Protein AF-A0A1Y0L6W2-F1 (afdb_monomer_lite)

pLDDT: mean 80.71, std 10.2, range [42.88, 94.69]

Foldseek 3Di:
DPDLVPAAPLLVVQLVQLLVLLVVPNVVSVVVSVVVSVVLVVVLVPDPDPDSNVVSNVVSVVVPHSLQVSLQVLLVVLLVVLVVVLVVLVVVLVVVVVVCVVPVVDDDLCPLNVLLNVLSVQLVVLSVVCVVVVDGGPRSLVSSVSSLVSLLSNLVSLLVSLVVCLVPPPDPDPVVNVVSVVSSVVSVVVSVVSVVSVVSSVVSVVVVVVVD

Structure (mmCIF, N/CA/C/O backbone):
data_AF-A0A1Y0L6W2-F1
#
_entry.id   AF-A0A1Y0L6W2-F1
#
loop_
_atom_site.group_PDB
_atom_site.id
_atom_site.type_symbol
_atom_site.labe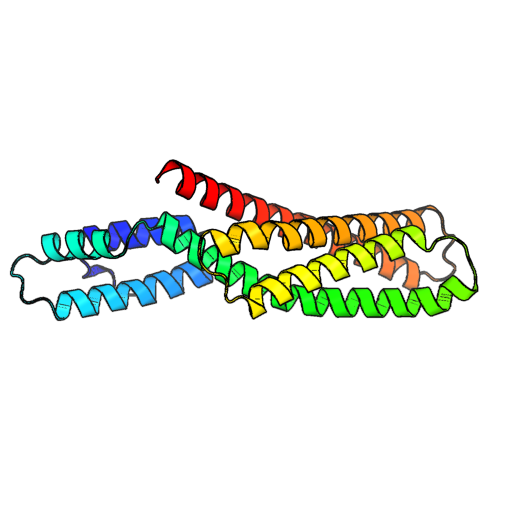l_atom_id
_atom_site.label_alt_id
_atom_site.label_comp_id
_atom_site.label_asym_id
_atom_site.label_entity_id
_atom_site.label_seq_id
_atom_site.pdbx_PDB_ins_code
_atom_site.Cartn_x
_atom_site.Cartn_y
_atom_site.Cartn_z
_atom_site.occupancy
_atom_site.B_iso_or_equiv
_atom_site.auth_seq_id
_atom_site.auth_comp_id
_atom_site.auth_asym_id
_atom_site.auth_atom_id
_atom_site.pdbx_PDB_model_num
ATOM 1 N N . MET A 1 1 ? -14.763 -19.713 13.347 1.00 43.09 1 MET A N 1
ATOM 2 C CA . MET A 1 1 ? -15.760 -18.685 12.957 1.00 43.09 1 MET A CA 1
ATOM 3 C C . MET A 1 1 ? -16.988 -18.720 13.884 1.00 43.09 1 MET A C 1
ATOM 5 O O . MET A 1 1 ? -18.103 -18.698 13.387 1.00 43.09 1 MET A O 1
ATOM 9 N N . SER A 1 2 ? -16.824 -18.782 15.215 1.00 42.88 2 SER A N 1
ATOM 10 C CA . SER A 1 2 ? -17.970 -18.915 16.143 1.00 42.88 2 SER A CA 1
ATOM 11 C C . SER A 1 2 ? -17.746 -18.300 17.539 1.00 42.88 2 SER A C 1
ATOM 13 O O . SER A 1 2 ? -18.325 -18.793 18.497 1.00 42.88 2 SER A O 1
ATOM 15 N N . GLU A 1 3 ? -16.932 -17.245 17.673 1.00 56.09 3 GLU A N 1
ATOM 16 C CA . GLU A 1 3 ? -16.740 -16.555 18.973 1.00 56.09 3 GLU A CA 1
ATOM 17 C C . GLU A 1 3 ? -17.174 -15.074 18.958 1.00 56.09 3 GLU A C 1
ATOM 19 O O . GLU A 1 3 ? -17.399 -14.477 20.002 1.00 56.09 3 GLU A O 1
ATOM 24 N N . MET A 1 4 ? -17.405 -14.470 17.785 1.00 60.62 4 MET A N 1
ATOM 25 C CA . MET A 1 4 ? -17.802 -13.051 17.695 1.00 60.62 4 MET A CA 1
ATOM 26 C C . MET A 1 4 ? -19.288 -12.774 17.971 1.00 60.62 4 MET A C 1
ATOM 28 O O . MET A 1 4 ? -19.676 -11.614 18.117 1.00 60.62 4 MET A O 1
ATOM 32 N N . THR A 1 5 ? -20.144 -13.799 18.028 1.00 67.88 5 THR A N 1
ATOM 33 C CA . THR A 1 5 ? -21.577 -13.618 18.325 1.00 67.88 5 THR A CA 1
ATOM 34 C C . THR A 1 5 ? -21.827 -13.163 19.758 1.00 67.88 5 THR A C 1
ATOM 36 O O . THR A 1 5 ? -22.813 -12.466 19.998 1.00 67.88 5 THR A O 1
ATOM 39 N N . ASP A 1 6 ? -20.905 -13.472 20.670 1.00 82.62 6 ASP A N 1
ATOM 40 C CA . ASP A 1 6 ? -21.051 -13.200 22.102 1.00 82.62 6 ASP A CA 1
ATOM 41 C C . ASP A 1 6 ? -20.575 -11.788 22.489 1.00 82.62 6 ASP A C 1
ATOM 43 O O . ASP A 1 6 ? -20.761 -11.347 23.623 1.00 82.62 6 ASP A O 1
ATOM 47 N N . LEU A 1 7 ? -20.003 -11.039 21.538 1.00 87.88 7 LEU A N 1
ATOM 48 C CA . LEU A 1 7 ? -19.566 -9.664 21.761 1.00 87.88 7 LEU A CA 1
ATOM 49 C C . LEU A 1 7 ? -20.761 -8.697 21.851 1.00 87.88 7 LEU A C 1
ATOM 51 O O . LEU A 1 7 ? -21.709 -8.825 21.070 1.00 87.88 7 LEU A O 1
ATOM 55 N N . PRO A 1 8 ? -20.708 -7.679 22.733 1.00 92.31 8 PRO A N 1
ATOM 56 C CA . PRO A 1 8 ? -21.716 -6.623 22.799 1.00 92.31 8 PRO A CA 1
ATOM 57 C C . PRO A 1 8 ? -21.911 -5.898 21.463 1.00 92.31 8 PRO A C 1
ATOM 59 O O . PRO A 1 8 ? -20.999 -5.811 20.633 1.00 92.31 8 PRO A O 1
ATOM 62 N N . GLU A 1 9 ? -23.100 -5.328 21.259 1.00 91.94 9 GLU A N 1
ATOM 63 C CA . GLU A 1 9 ? -23.490 -4.729 19.977 1.00 91.94 9 GLU A CA 1
ATOM 64 C C . GLU A 1 9 ? -22.544 -3.599 19.549 1.00 91.94 9 GLU A C 1
ATOM 66 O O . GLU A 1 9 ? -22.165 -3.515 18.381 1.00 91.94 9 GLU A O 1
ATOM 71 N N . ALA A 1 10 ? -22.090 -2.782 20.504 1.00 92.06 10 ALA A N 1
ATOM 72 C CA . ALA A 1 10 ? -21.143 -1.702 20.241 1.00 92.06 10 ALA A CA 1
ATOM 73 C C . ALA A 1 10 ? -19.821 -2.205 19.631 1.00 92.06 10 ALA A C 1
ATOM 75 O O . ALA A 1 10 ? -19.309 -1.592 18.693 1.00 92.06 10 ALA A O 1
ATOM 76 N N . VAL A 1 11 ? -19.297 -3.337 20.114 1.00 93.25 11 VAL A N 1
ATOM 77 C CA . VAL A 1 11 ? -18.061 -3.940 19.591 1.00 93.25 11 VAL A CA 1
ATOM 78 C C . VAL A 1 11 ? -18.292 -4.533 18.205 1.00 93.25 11 VAL A C 1
ATOM 80 O O . VAL A 1 11 ? -17.480 -4.315 17.310 1.00 93.25 11 VAL A O 1
ATOM 83 N N . ARG A 1 12 ? -19.414 -5.227 17.983 1.00 92.94 12 ARG A N 1
ATOM 84 C CA . ARG A 1 12 ? -19.734 -5.778 16.654 1.00 92.94 12 ARG A CA 1
ATOM 85 C C . ARG A 1 12 ? -19.850 -4.676 15.603 1.00 92.94 12 ARG A C 1
ATOM 87 O O . ARG A 1 12 ? -19.186 -4.748 14.576 1.00 92.94 12 ARG A O 1
ATOM 94 N N . ASN A 1 13 ? -20.581 -3.604 15.910 1.00 94.00 13 ASN A N 1
ATOM 95 C CA . ASN A 1 13 ? -20.717 -2.448 15.019 1.00 94.00 13 ASN A CA 1
ATOM 96 C C . ASN A 1 13 ? -19.361 -1.781 14.724 1.00 94.00 13 ASN A C 1
ATOM 98 O O . ASN A 1 13 ? -19.117 -1.319 13.604 1.00 94.00 13 ASN A O 1
ATOM 102 N N . TYR A 1 14 ? -18.464 -1.746 15.715 1.00 94.69 14 TYR A N 1
ATOM 103 C CA . TYR A 1 14 ? -17.098 -1.259 15.544 1.00 94.69 14 TYR A CA 1
ATOM 104 C C . TYR A 1 14 ? -16.294 -2.141 14.579 1.00 94.69 14 TYR A C 1
ATOM 106 O O . TYR A 1 14 ? -15.712 -1.632 13.619 1.00 94.69 14 TYR A O 1
ATOM 114 N N . LEU A 1 15 ? -16.288 -3.458 14.804 1.00 94.38 15 LEU A N 1
ATOM 115 C CA . LEU A 1 15 ? -15.564 -4.428 13.978 1.00 94.38 15 LEU A CA 1
ATOM 116 C C . LEU A 1 15 ? -16.114 -4.489 12.549 1.00 94.38 15 LEU A C 1
ATOM 118 O O . LEU A 1 15 ? -15.334 -4.554 11.602 1.00 94.38 15 LEU A O 1
ATOM 122 N N . ASP A 1 16 ? -17.429 -4.379 12.364 1.00 94.12 16 ASP A N 1
ATOM 123 C CA . ASP A 1 16 ? -18.055 -4.309 11.041 1.00 94.12 16 ASP A CA 1
ATOM 124 C C . ASP A 1 16 ? -17.633 -3.043 10.288 1.00 94.12 16 ASP A C 1
ATOM 126 O O . ASP A 1 16 ? -17.281 -3.094 9.104 1.00 94.12 16 ASP A O 1
ATOM 130 N N . SER A 1 17 ? -17.592 -1.904 10.987 1.00 93.81 17 SER A N 1
ATOM 131 C CA . SER A 1 17 ? -17.102 -0.641 10.426 1.00 93.81 17 SER A CA 1
ATOM 132 C C . SER A 1 17 ? -15.624 -0.738 10.038 1.00 93.81 17 SER A C 1
ATOM 134 O O . SER A 1 17 ? -15.235 -0.308 8.949 1.00 93.81 17 SER A O 1
ATOM 136 N N . LEU A 1 18 ? -14.801 -1.350 10.892 1.00 93.31 18 LEU A N 1
ATOM 137 C CA . LEU A 1 18 ? -13.381 -1.573 10.632 1.00 93.31 18 LEU A CA 1
ATOM 138 C C . LEU A 1 18 ? -13.165 -2.516 9.439 1.00 93.31 18 LEU A C 1
ATOM 140 O O . LEU A 1 18 ? -12.398 -2.201 8.528 1.00 93.31 18 LEU A O 1
ATOM 144 N N . SER A 1 19 ? -13.882 -3.638 9.401 1.00 93.56 19 SER A N 1
ATOM 145 C CA . SER A 1 19 ? -13.868 -4.611 8.304 1.00 93.56 19 SER A CA 1
ATOM 146 C C . SER A 1 19 ? -14.256 -3.960 6.975 1.00 93.56 19 SER A C 1
ATOM 148 O O . SER A 1 19 ? -13.595 -4.160 5.948 1.00 93.56 19 SER A O 1
ATOM 150 N N . TYR A 1 20 ? -15.280 -3.101 6.992 1.00 92.44 20 TYR A N 1
ATOM 151 C CA . TYR A 1 20 ? -15.692 -2.339 5.821 1.00 92.44 20 TYR A CA 1
ATOM 152 C C . TYR A 1 20 ? -14.588 -1.403 5.321 1.00 92.44 20 TYR A C 1
ATOM 154 O O . TYR A 1 20 ? -14.342 -1.360 4.110 1.00 92.44 20 TYR A O 1
ATOM 162 N N . GLU A 1 21 ? -13.902 -0.669 6.199 1.00 90.56 21 GLU A N 1
ATOM 163 C CA . GLU A 1 21 ? -12.797 0.211 5.796 1.00 90.56 21 GLU A CA 1
ATOM 164 C C . GLU A 1 21 ? -11.563 -0.587 5.332 1.00 90.56 21 GLU A C 1
ATOM 166 O O . GLU A 1 21 ? -10.911 -0.197 4.363 1.00 90.56 21 GLU A O 1
ATOM 171 N N . LEU A 1 22 ? -11.303 -1.768 5.906 1.00 89.94 22 LEU A N 1
ATOM 172 C CA . LEU A 1 22 ? -10.210 -2.674 5.521 1.00 89.94 22 LEU A CA 1
ATOM 173 C C . LEU A 1 22 ? -10.515 -3.566 4.300 1.00 89.94 22 LEU A C 1
ATOM 175 O O . LEU A 1 22 ? -9.659 -4.341 3.862 1.00 89.94 22 LEU A O 1
ATOM 179 N N . ARG A 1 23 ? -11.691 -3.439 3.664 1.00 89.62 23 ARG A N 1
ATOM 180 C CA . ARG A 1 23 ? -12.139 -4.308 2.549 1.00 89.62 23 ARG A CA 1
ATOM 181 C C . ARG A 1 23 ? -11.199 -4.372 1.342 1.00 89.62 23 ARG A C 1
ATOM 183 O O . ARG A 1 23 ? -11.310 -5.285 0.520 1.00 89.62 23 ARG A O 1
ATOM 190 N N . PHE A 1 24 ? -10.295 -3.402 1.202 1.00 82.69 24 PHE A N 1
ATOM 191 C CA . PHE A 1 24 ? -9.269 -3.386 0.158 1.00 82.69 24 PHE A CA 1
ATOM 192 C C . PHE A 1 24 ? -8.230 -4.511 0.325 1.00 82.69 24 PHE A C 1
ATOM 194 O O . PHE A 1 24 ? -7.518 -4.833 -0.631 1.00 82.69 24 PHE A O 1
ATOM 201 N N . GLU A 1 25 ? -8.153 -5.128 1.506 1.00 86.69 25 GLU A N 1
ATOM 202 C CA . GLU A 1 25 ? -7.311 -6.277 1.843 1.00 86.69 25 GLU A CA 1
ATOM 203 C C . GLU A 1 25 ? -8.101 -7.282 2.698 1.00 86.69 25 GLU A C 1
ATOM 205 O O . GLU A 1 25 ? -7.792 -7.496 3.864 1.00 86.69 25 GLU A O 1
ATOM 210 N N . ARG A 1 26 ? -9.118 -7.932 2.113 1.00 86.50 26 ARG A N 1
ATOM 211 C CA . ARG A 1 26 ? -10.048 -8.830 2.837 1.00 86.50 26 ARG A CA 1
ATOM 212 C C . ARG A 1 26 ? -9.378 -9.859 3.754 1.00 86.50 26 ARG A C 1
ATOM 214 O O . ARG A 1 26 ? -9.893 -10.118 4.832 1.00 86.50 26 ARG A O 1
ATOM 221 N N . LYS A 1 27 ? -8.245 -10.435 3.331 1.00 87.38 27 LYS A N 1
ATOM 222 C CA . LYS A 1 27 ? -7.493 -11.399 4.148 1.00 87.38 27 LYS A CA 1
ATOM 223 C C . LYS A 1 27 ? -7.000 -10.763 5.453 1.00 87.38 27 LYS A C 1
ATOM 225 O O . LYS A 1 27 ? -7.246 -11.301 6.520 1.00 87.38 27 LYS A O 1
ATOM 230 N N . TYR A 1 28 ? -6.364 -9.598 5.351 1.00 85.06 28 TYR A N 1
ATOM 231 C CA . TYR A 1 28 ? -5.869 -8.862 6.513 1.00 85.06 28 TYR A CA 1
ATOM 232 C C . TYR A 1 28 ? -7.007 -8.268 7.340 1.00 85.06 28 TYR A C 1
ATOM 234 O O . TYR A 1 28 ? -6.899 -8.219 8.553 1.00 85.06 28 TYR A O 1
ATOM 242 N N . ALA A 1 29 ? -8.106 -7.851 6.703 1.00 89.56 29 ALA A N 1
ATOM 243 C CA . ALA A 1 29 ? -9.289 -7.372 7.410 1.00 89.56 29 ALA A CA 1
ATOM 244 C C . ALA A 1 29 ? -9.829 -8.432 8.379 1.00 89.56 29 ALA A C 1
ATOM 246 O O . ALA A 1 29 ? -10.104 -8.106 9.527 1.00 89.56 29 ALA A O 1
ATOM 247 N N . ALA A 1 30 ? -9.925 -9.690 7.935 1.00 89.69 30 ALA A N 1
ATOM 248 C CA . ALA A 1 30 ? -10.367 -10.792 8.782 1.00 89.69 30 ALA A CA 1
ATOM 249 C C . ALA A 1 30 ? -9.396 -11.046 9.946 1.00 89.69 30 ALA A C 1
ATOM 251 O O . ALA A 1 30 ? -9.840 -11.092 11.084 1.00 89.69 30 ALA A O 1
ATOM 252 N N . GLU A 1 31 ? -8.090 -11.141 9.670 1.00 91.00 31 GLU A N 1
ATOM 253 C CA . GLU A 1 31 ? -7.056 -11.352 10.700 1.00 91.00 31 GLU A CA 1
ATOM 254 C C . GLU A 1 31 ? -7.048 -10.220 11.747 1.00 91.00 31 GLU A C 1
ATOM 256 O O . GLU A 1 31 ? -7.045 -10.486 12.943 1.00 91.00 31 GLU A O 1
ATOM 261 N N . ILE A 1 32 ? -7.120 -8.959 11.306 1.00 90.31 32 ILE A N 1
ATOM 262 C CA . ILE A 1 32 ? -7.123 -7.781 12.189 1.00 90.31 32 ILE A CA 1
ATOM 263 C C . ILE A 1 32 ? -8.409 -7.707 13.019 1.00 90.31 32 ILE A C 1
ATOM 265 O O . ILE A 1 32 ? -8.351 -7.414 14.210 1.00 90.31 32 ILE A O 1
ATOM 269 N N . CYS A 1 33 ? -9.575 -7.945 12.410 1.00 92.50 33 CYS A N 1
ATOM 270 C CA . CYS A 1 33 ? -10.836 -7.918 13.152 1.00 92.50 33 CYS A CA 1
ATOM 271 C C . CYS A 1 33 ? -10.909 -9.053 14.177 1.00 92.50 33 CYS A C 1
ATOM 273 O O . CYS A 1 33 ? -11.485 -8.849 15.240 1.00 92.50 33 CYS A O 1
ATOM 275 N N . ASP A 1 34 ? -10.327 -10.216 13.876 1.00 92.12 34 ASP A N 1
ATOM 276 C CA . ASP A 1 34 ? -10.220 -11.342 14.809 1.00 92.12 34 ASP A CA 1
ATOM 277 C C . ASP A 1 34 ? -9.317 -10.996 16.000 1.00 92.12 34 ASP A C 1
ATOM 279 O O . ASP A 1 34 ? -9.744 -11.094 17.146 1.00 92.12 34 ASP A O 1
ATOM 283 N N . GLU A 1 35 ? -8.119 -10.467 15.741 1.00 92.56 35 GLU A N 1
ATOM 284 C CA . GLU A 1 35 ? -7.177 -10.037 16.783 1.00 92.56 35 GLU A CA 1
ATOM 285 C C . GLU A 1 35 ? -7.770 -8.947 17.692 1.00 92.56 35 GLU A C 1
ATOM 287 O O . GLU A 1 35 ? -7.750 -9.066 18.917 1.00 92.56 35 GLU A O 1
ATOM 292 N N . ILE A 1 36 ? -8.369 -7.906 17.106 1.00 92.81 36 ILE A N 1
ATOM 293 C CA . ILE A 1 36 ? -9.014 -6.829 17.870 1.00 92.81 36 ILE A CA 1
ATOM 294 C C . ILE A 1 36 ? -10.251 -7.345 18.610 1.00 92.81 36 ILE A C 1
ATOM 296 O O . ILE A 1 36 ? -10.489 -6.950 19.750 1.00 92.81 36 ILE A O 1
ATOM 300 N N . GLY A 1 37 ? -11.032 -8.232 17.990 1.00 93.25 37 GLY A N 1
ATOM 301 C CA . GLY A 1 37 ? -12.182 -8.872 18.623 1.00 93.25 37 GLY A CA 1
ATOM 302 C C . GLY A 1 37 ? -11.787 -9.645 19.879 1.00 93.25 37 GLY A C 1
ATOM 303 O O . GLY A 1 37 ? -12.430 -9.476 20.913 1.00 93.25 37 GLY A O 1
ATOM 304 N N . ASN A 1 38 ? -10.686 -10.396 19.820 1.00 92.75 38 ASN A N 1
ATOM 305 C CA . ASN A 1 38 ? -10.134 -11.114 20.969 1.00 92.75 38 ASN A CA 1
ATOM 306 C C . ASN A 1 38 ? -9.664 -10.149 22.065 1.00 92.75 38 ASN A C 1
ATOM 308 O O . ASN A 1 38 ? -9.990 -10.339 23.232 1.00 92.75 38 ASN A O 1
ATOM 312 N N . HIS A 1 39 ? -8.997 -9.047 21.707 1.00 92.69 39 HIS A N 1
ATOM 313 C CA . HIS A 1 39 ? -8.617 -8.025 22.687 1.00 92.69 39 HIS A CA 1
ATOM 314 C C . HIS A 1 39 ? -9.818 -7.353 23.360 1.00 92.69 39 HIS A C 1
ATOM 316 O O . HIS A 1 39 ? -9.778 -7.084 24.561 1.00 92.69 39 HIS A O 1
ATOM 322 N N . PHE A 1 40 ? -10.897 -7.094 22.618 1.00 93.44 40 PHE A N 1
ATOM 323 C CA . PHE A 1 40 ? -12.133 -6.586 23.208 1.00 93.44 40 PHE A CA 1
ATOM 324 C C . PHE A 1 40 ? -12.799 -7.619 24.113 1.00 93.44 40 PHE A C 1
ATOM 326 O O . PHE A 1 40 ? -13.274 -7.251 25.186 1.00 93.44 40 PHE A O 1
ATOM 333 N N . TYR A 1 41 ? -12.806 -8.891 23.717 1.00 92.38 41 TYR A N 1
ATOM 334 C CA . TYR A 1 41 ? -13.309 -9.980 24.548 1.00 92.38 41 TYR A CA 1
ATOM 335 C C . TYR A 1 41 ? -12.548 -10.064 25.879 1.00 92.38 41 TYR A C 1
ATOM 337 O O . TYR A 1 41 ? -13.168 -10.016 26.941 1.00 92.38 41 TYR A O 1
ATOM 345 N N . ASP A 1 42 ? -11.215 -10.077 25.834 1.00 91.25 42 ASP A N 1
ATOM 346 C CA . ASP A 1 42 ? -10.359 -10.135 27.022 1.00 91.25 42 ASP A CA 1
ATOM 347 C C . ASP A 1 42 ? -10.565 -8.918 27.935 1.00 91.25 42 ASP A C 1
ATOM 349 O O . ASP A 1 42 ? -10.695 -9.053 29.155 1.00 91.25 42 ASP A O 1
ATOM 353 N N . ALA A 1 43 ? -10.641 -7.718 27.353 1.00 91.19 43 ALA A N 1
ATOM 354 C CA . ALA A 1 43 ? -10.861 -6.483 28.100 1.00 91.19 43 ALA A CA 1
ATOM 355 C C . ALA A 1 43 ? -12.235 -6.458 28.786 1.00 91.19 43 ALA A C 1
ATOM 357 O O . ALA A 1 43 ? -12.345 -6.030 29.937 1.00 91.19 43 ALA A O 1
ATOM 358 N N . LEU A 1 44 ? -13.276 -6.946 28.107 1.00 91.44 44 LEU A N 1
ATOM 359 C CA . LEU A 1 44 ? -14.615 -7.071 28.679 1.00 91.44 44 LEU A CA 1
ATOM 360 C C . LEU A 1 44 ? -14.662 -8.133 29.780 1.00 91.44 44 LEU A C 1
ATOM 362 O O . LEU A 1 44 ? -15.271 -7.886 30.817 1.00 91.44 44 LEU A O 1
ATOM 366 N N . ALA A 1 45 ? -13.979 -9.266 29.602 1.00 90.19 45 ALA A N 1
ATOM 367 C CA . ALA A 1 45 ? -13.886 -10.321 30.610 1.00 90.19 45 ALA A CA 1
ATOM 368 C C . ALA A 1 45 ? -13.162 -9.860 31.889 1.00 90.19 45 ALA A C 1
ATOM 370 O O . ALA A 1 45 ? -13.478 -10.327 32.982 1.00 90.19 45 ALA A O 1
ATOM 371 N N . CYS A 1 46 ? -12.216 -8.924 31.769 1.00 90.25 46 CYS A N 1
ATOM 372 C CA . CYS A 1 46 ? -11.519 -8.321 32.908 1.00 90.25 46 CYS A CA 1
ATOM 373 C C . CYS A 1 46 ? -12.309 -7.192 33.593 1.00 90.25 46 CYS A C 1
ATOM 375 O O . CYS A 1 46 ? -11.914 -6.737 34.670 1.00 90.25 46 CYS A O 1
ATOM 377 N N . SER A 1 47 ? -13.392 -6.706 32.982 1.00 87.81 47 SER A N 1
ATOM 378 C CA . SER A 1 47 ? -14.181 -5.611 33.540 1.00 87.81 47 SER A CA 1
ATOM 379 C C . SER A 1 47 ? -14.991 -6.081 34.744 1.00 87.81 47 SER A C 1
ATOM 381 O O . SER A 1 47 ? -15.733 -7.058 34.684 1.00 87.81 47 SER A O 1
ATOM 383 N N . THR A 1 48 ? -14.897 -5.341 35.845 1.00 85.38 48 THR A N 1
ATOM 384 C CA . THR A 1 48 ? -15.741 -5.542 37.033 1.00 85.38 48 THR A CA 1
ATOM 385 C C . THR A 1 48 ? -17.043 -4.742 36.969 1.00 85.38 48 THR A C 1
ATOM 387 O O . THR A 1 48 ? -17.836 -4.774 37.912 1.00 85.38 48 THR A O 1
ATOM 390 N N . ALA A 1 49 ? -17.272 -4.000 35.880 1.00 85.31 49 ALA A N 1
ATOM 391 C CA . ALA A 1 49 ? -18.464 -3.185 35.720 1.00 85.31 49 ALA A CA 1
ATOM 392 C C . ALA A 1 49 ? -19.707 -4.065 35.478 1.00 85.31 49 ALA A C 1
ATOM 394 O O . ALA A 1 49 ? -19.654 -5.007 34.690 1.00 85.31 49 ALA A O 1
ATOM 395 N N . PRO A 1 50 ? -20.851 -3.745 36.108 1.00 78.44 50 PRO A N 1
ATOM 396 C CA . PRO A 1 50 ? -22.069 -4.547 35.990 1.00 78.44 50 PRO A CA 1
ATOM 397 C C . PRO A 1 50 ? -22.783 -4.403 34.635 1.00 78.44 50 PRO A C 1
ATOM 399 O O . PRO A 1 50 ? -23.630 -5.231 34.313 1.00 78.44 50 PRO A O 1
ATOM 402 N N . ASP A 1 51 ? -22.469 -3.364 33.854 1.00 87.69 51 ASP A N 1
ATOM 403 C CA . ASP A 1 51 ? -23.087 -3.080 32.553 1.00 87.69 51 ASP A CA 1
ATOM 404 C C . ASP A 1 51 ? -22.072 -3.265 31.416 1.00 87.69 51 ASP A C 1
ATOM 406 O O . ASP A 1 51 ? -21.292 -2.362 31.092 1.00 87.69 51 ASP A O 1
ATOM 410 N N . SER A 1 52 ? -22.092 -4.456 30.813 1.00 84.69 52 SER A N 1
ATOM 411 C CA . SER A 1 52 ? -21.177 -4.842 29.737 1.00 84.69 52 SER A CA 1
ATOM 412 C C . SER A 1 52 ? -21.344 -3.999 28.472 1.00 84.69 52 SER A C 1
ATOM 414 O O . SER A 1 52 ? -20.361 -3.765 27.768 1.00 84.69 52 SER A O 1
ATOM 416 N N . ASP A 1 53 ? -22.549 -3.497 28.187 1.00 87.94 53 ASP A N 1
ATOM 417 C CA . ASP A 1 53 ? -22.813 -2.727 26.970 1.00 87.94 53 ASP A CA 1
ATOM 418 C C . ASP A 1 53 ? -22.276 -1.297 27.101 1.00 87.94 53 ASP A C 1
ATOM 420 O O . ASP A 1 53 ? -21.681 -0.751 26.167 1.00 87.94 53 ASP A O 1
ATOM 424 N N . ASN A 1 54 ? -22.387 -0.699 28.290 1.00 90.19 54 ASN A N 1
ATOM 425 C CA . ASN A 1 54 ? -21.765 0.594 28.561 1.00 90.19 54 ASN A CA 1
ATOM 426 C C . ASN A 1 54 ? -20.229 0.498 28.584 1.00 90.19 54 ASN A C 1
ATOM 428 O O . ASN A 1 54 ? -19.559 1.343 27.984 1.00 90.19 54 ASN A O 1
ATOM 432 N N . THR A 1 55 ? -19.658 -0.561 29.177 1.00 90.94 55 THR A N 1
ATOM 433 C CA . THR A 1 55 ? -18.208 -0.816 29.096 1.00 90.94 55 THR A CA 1
ATOM 434 C C . THR A 1 55 ? -17.755 -0.983 27.648 1.00 90.94 55 THR A C 1
ATOM 436 O O . THR A 1 55 ? -16.770 -0.370 27.251 1.00 90.94 55 THR A O 1
ATOM 439 N N . ALA A 1 56 ? -18.491 -1.731 26.826 1.00 91.19 56 ALA A N 1
ATOM 440 C CA . ALA A 1 56 ? -18.185 -1.901 25.407 1.00 91.19 56 ALA A CA 1
ATOM 441 C C . ALA A 1 56 ? -18.199 -0.575 24.627 1.00 91.19 56 ALA A C 1
ATOM 443 O O . ALA A 1 56 ? -17.319 -0.321 23.800 1.00 91.19 56 ALA A O 1
ATOM 444 N N . ARG A 1 57 ? -19.165 0.311 24.899 1.00 91.94 57 ARG A N 1
ATOM 445 C CA . ARG A 1 57 ? -19.213 1.655 24.292 1.00 91.94 57 ARG A CA 1
ATOM 446 C C . ARG A 1 57 ? -18.049 2.531 24.731 1.00 91.94 57 ARG A C 1
ATOM 448 O O . ARG A 1 57 ? -17.521 3.286 23.919 1.00 91.94 57 ARG A O 1
ATOM 455 N N . GLN A 1 58 ? -17.658 2.458 25.998 1.00 92.06 58 GLN A N 1
ATOM 456 C CA . GLN A 1 58 ? -16.499 3.193 26.490 1.00 92.06 58 GLN A CA 1
ATOM 457 C C . GLN A 1 58 ? -15.208 2.668 25.851 1.00 92.06 58 GLN A C 1
ATOM 459 O O . GLN A 1 58 ? -14.444 3.451 25.295 1.00 92.06 58 GLN A O 1
ATOM 464 N N . LEU A 1 59 ? -15.027 1.349 25.833 1.00 92.00 59 LEU A N 1
ATOM 465 C CA . LEU A 1 59 ? -13.867 0.673 25.259 1.00 92.00 59 LEU A CA 1
ATOM 466 C C . LEU A 1 59 ? -13.688 1.009 23.771 1.00 92.00 59 LEU A C 1
ATOM 468 O O . LEU A 1 59 ? -12.603 1.387 23.341 1.00 92.00 59 LEU A O 1
ATOM 472 N N . THR A 1 60 ? -14.767 0.954 22.986 1.00 92.19 60 THR A N 1
ATOM 473 C CA . THR A 1 60 ? -14.740 1.318 21.556 1.00 92.19 60 THR A CA 1
ATOM 474 C C . THR A 1 60 ? -14.477 2.807 21.317 1.00 92.19 60 THR A C 1
ATOM 476 O O . THR A 1 60 ? -13.866 3.157 20.309 1.00 92.19 60 THR A O 1
ATOM 479 N N . ARG A 1 61 ? -14.885 3.697 22.234 1.00 90.50 61 ARG A N 1
ATOM 480 C CA . ARG A 1 61 ? -14.528 5.127 22.179 1.00 90.50 61 ARG A CA 1
ATOM 481 C C . ARG A 1 61 ? -13.053 5.360 22.490 1.00 90.50 61 ARG A C 1
ATOM 483 O O . ARG A 1 61 ? -12.418 6.145 21.795 1.00 90.50 61 ARG A O 1
ATOM 490 N N . GLU A 1 62 ? -12.520 4.685 23.504 1.00 90.38 62 GLU A N 1
ATOM 491 C CA . GLU A 1 62 ? -11.109 4.785 23.900 1.00 90.38 62 GLU A CA 1
ATOM 492 C C . GLU A 1 62 ? -10.169 4.215 22.831 1.00 90.38 62 GLU A C 1
ATOM 494 O O . GLU A 1 62 ? -9.085 4.754 22.617 1.00 90.38 62 GLU A O 1
ATOM 499 N N . PHE A 1 63 ? -10.606 3.184 22.102 1.00 89.06 63 PHE A N 1
ATOM 500 C CA . PHE A 1 63 ? -9.845 2.600 20.994 1.00 89.06 63 PHE A CA 1
ATOM 501 C C . PHE A 1 63 ? -9.706 3.537 19.778 1.00 89.06 63 PHE A C 1
ATOM 503 O O . PHE A 1 63 ? -8.818 3.355 18.947 1.00 89.06 63 PHE A O 1
ATOM 510 N N . GLY A 1 64 ? -10.560 4.559 19.671 1.00 89.81 64 GLY A N 1
ATOM 511 C CA . GLY A 1 64 ? -10.530 5.543 18.590 1.00 89.81 64 GLY A CA 1
ATOM 512 C C . GLY A 1 64 ? -11.291 5.110 17.336 1.00 89.81 64 GLY A C 1
ATOM 513 O O . GLY A 1 64 ? -11.878 4.031 17.270 1.00 89.81 64 GLY A O 1
ATOM 514 N N . SER A 1 65 ? -11.333 5.977 16.322 1.00 90.31 65 SER A N 1
ATOM 515 C CA . SER A 1 65 ? -12.185 5.751 15.150 1.00 90.31 65 SER A CA 1
ATOM 516 C C . SER A 1 65 ? -11.701 4.564 14.292 1.00 90.31 65 SER A C 1
ATOM 518 O O . SER A 1 65 ? -10.500 4.444 14.020 1.00 90.31 65 SER A O 1
ATOM 520 N N . PRO A 1 66 ? -12.613 3.708 13.785 1.00 90.62 66 PRO A N 1
ATOM 521 C CA . PRO A 1 66 ? -12.250 2.624 12.869 1.00 90.62 66 PRO A CA 1
ATOM 522 C C . PRO A 1 66 ? -11.515 3.118 11.618 1.00 90.62 66 PRO A C 1
ATOM 524 O O . PRO A 1 66 ? -10.670 2.414 11.071 1.00 90.62 66 PRO A O 1
ATOM 527 N N . GLN A 1 67 ? -11.821 4.338 11.157 1.00 89.25 67 GLN A N 1
ATOM 528 C CA . GLN A 1 67 ? -11.185 4.947 9.989 1.00 89.25 67 GLN A CA 1
ATOM 529 C C . GLN A 1 67 ? -9.714 5.273 10.250 1.00 89.25 67 GLN A C 1
ATOM 531 O O . GLN A 1 67 ? -8.881 5.012 9.382 1.00 89.25 67 GLN A O 1
ATOM 536 N N . PHE A 1 68 ? -9.390 5.816 11.427 1.00 87.06 68 PHE A N 1
ATOM 537 C CA . PHE A 1 68 ? -8.012 6.127 11.802 1.00 87.06 68 PHE A CA 1
ATOM 538 C C . PHE A 1 68 ? -7.180 4.849 11.914 1.00 87.06 68 PHE A C 1
ATOM 540 O O . PHE A 1 68 ? -6.111 4.738 11.316 1.00 87.06 68 PHE A O 1
ATOM 547 N N . LEU A 1 69 ? -7.727 3.831 12.580 1.00 88.69 69 LEU A N 1
ATOM 548 C CA . LEU A 1 69 ? -7.065 2.539 12.709 1.00 88.69 69 LEU A CA 1
ATOM 549 C C . LEU A 1 69 ? -6.854 1.868 11.344 1.00 88.69 69 LEU A C 1
ATOM 551 O O . LEU A 1 69 ? -5.761 1.387 11.036 1.00 88.69 69 LEU A O 1
ATOM 555 N N . ALA A 1 70 ? -7.876 1.893 10.484 1.00 88.19 70 ALA A N 1
ATOM 556 C CA . ALA A 1 70 ? -7.753 1.407 9.118 1.00 88.19 70 ALA A CA 1
ATOM 557 C C . ALA A 1 70 ? -6.667 2.168 8.340 1.00 88.19 70 ALA A C 1
ATOM 559 O O . ALA A 1 70 ? -5.961 1.542 7.552 1.00 88.19 70 ALA A O 1
ATOM 560 N N . ALA A 1 71 ? -6.491 3.474 8.571 1.00 85.06 71 ALA A N 1
ATOM 561 C CA . ALA A 1 71 ? -5.470 4.303 7.923 1.00 85.06 71 ALA A CA 1
ATOM 562 C C . ALA A 1 71 ? -4.050 3.939 8.339 1.00 85.06 71 ALA A C 1
ATOM 564 O O . ALA A 1 71 ? -3.163 3.832 7.484 1.00 85.06 71 ALA A O 1
ATOM 565 N N . ASP A 1 72 ? -3.847 3.677 9.623 1.00 85.75 72 ASP A N 1
ATOM 566 C CA . ASP A 1 72 ? -2.556 3.253 10.150 1.00 85.75 72 ASP A CA 1
ATOM 567 C C . ASP A 1 72 ? -2.175 1.864 9.633 1.00 85.75 72 ASP A C 1
ATOM 569 O O . ASP A 1 72 ? -1.076 1.675 9.096 1.00 85.75 72 ASP A O 1
ATOM 573 N N . PHE A 1 73 ? -3.101 0.902 9.667 1.00 85.94 73 PHE A N 1
ATOM 574 C CA . PHE A 1 73 ? -2.863 -0.423 9.088 1.00 85.94 73 PHE A CA 1
ATOM 575 C C . PHE A 1 73 ? -2.603 -0.358 7.585 1.00 85.94 73 PHE A C 1
ATOM 577 O O . PHE A 1 73 ? -1.693 -1.015 7.072 1.00 85.94 73 PHE A O 1
ATOM 584 N N . ALA A 1 74 ? -3.374 0.461 6.875 1.00 83.94 74 ALA A N 1
ATOM 585 C CA . ALA A 1 74 ? -3.208 0.732 5.460 1.00 83.94 74 ALA A CA 1
ATOM 586 C C . ALA A 1 74 ? -1.793 1.265 5.152 1.00 83.94 74 ALA A C 1
ATOM 588 O O . ALA A 1 74 ? -1.123 0.747 4.251 1.00 83.94 74 ALA A O 1
ATOM 589 N N . ALA A 1 75 ? -1.292 2.221 5.939 1.00 81.94 75 ALA A N 1
ATOM 590 C CA . ALA A 1 75 ? 0.053 2.775 5.798 1.00 81.94 75 ALA A CA 1
ATOM 591 C C . ALA A 1 75 ? 1.154 1.738 6.093 1.00 81.94 75 ALA A C 1
ATOM 593 O O . ALA A 1 75 ? 2.106 1.602 5.314 1.00 81.94 75 ALA A O 1
ATOM 594 N N . ILE A 1 76 ? 1.015 0.947 7.161 1.00 83.62 76 ILE A N 1
ATOM 595 C CA . ILE A 1 76 ? 1.971 -0.116 7.519 1.00 83.62 76 ILE A CA 1
ATOM 596 C C . ILE A 1 76 ? 2.023 -1.187 6.424 1.00 83.62 76 ILE A C 1
ATOM 598 O O . ILE A 1 76 ? 3.102 -1.583 5.970 1.00 83.62 76 ILE A O 1
ATOM 602 N N . LEU A 1 77 ? 0.861 -1.645 5.960 1.00 83.00 77 LEU A N 1
ATOM 603 C CA . LEU A 1 77 ? 0.754 -2.668 4.927 1.00 83.00 77 LEU A CA 1
ATOM 604 C C . LEU A 1 77 ? 1.317 -2.175 3.592 1.00 83.00 77 LEU A C 1
ATOM 606 O O . LEU A 1 77 ? 2.045 -2.918 2.927 1.00 83.00 77 LEU A O 1
ATOM 610 N N . MET A 1 78 ? 1.049 -0.921 3.218 1.00 76.31 78 MET A N 1
ATOM 611 C CA . MET A 1 78 ? 1.657 -0.312 2.034 1.00 76.31 78 MET A CA 1
ATOM 612 C C . MET A 1 78 ? 3.165 -0.205 2.169 1.00 76.31 78 MET A C 1
ATOM 614 O O . MET A 1 78 ? 3.864 -0.556 1.227 1.00 76.31 78 MET A O 1
ATOM 618 N N . THR A 1 79 ? 3.685 0.169 3.335 1.00 77.94 79 THR A N 1
ATOM 619 C CA . THR A 1 79 ? 5.134 0.226 3.573 1.00 77.94 79 THR A CA 1
ATOM 620 C C . THR A 1 79 ? 5.780 -1.153 3.407 1.00 77.94 79 THR A C 1
ATOM 622 O O . THR A 1 79 ? 6.798 -1.284 2.725 1.00 77.94 79 THR A O 1
ATOM 625 N N . ARG A 1 80 ? 5.164 -2.215 3.949 1.00 81.00 80 ARG A N 1
ATOM 626 C CA . ARG A 1 80 ? 5.643 -3.601 3.774 1.00 81.00 80 ARG A CA 1
ATOM 627 C C . ARG A 1 80 ? 5.602 -4.044 2.309 1.00 81.00 80 ARG A C 1
ATOM 629 O O . ARG A 1 80 ? 6.577 -4.614 1.820 1.00 81.00 80 ARG A O 1
ATOM 636 N N . LYS A 1 81 ? 4.502 -3.776 1.597 1.00 80.00 81 LYS A N 1
ATOM 637 C CA . LYS A 1 81 ? 4.360 -4.140 0.176 1.00 80.00 81 LYS A CA 1
ATOM 638 C C . LYS A 1 81 ? 5.296 -3.334 -0.722 1.00 80.00 81 LYS A C 1
ATOM 640 O O . LYS A 1 81 ? 5.907 -3.917 -1.611 1.00 80.00 81 LYS A O 1
ATOM 645 N N . LEU A 1 82 ? 5.454 -2.036 -0.463 1.00 73.06 82 LEU A N 1
ATOM 646 C CA . LEU A 1 82 ? 6.421 -1.179 -1.147 1.00 73.06 82 LEU A CA 1
ATOM 647 C C . LEU A 1 82 ? 7.840 -1.681 -0.911 1.00 73.06 82 LEU A C 1
ATOM 649 O O . LEU A 1 82 ? 8.588 -1.768 -1.869 1.00 73.06 82 LEU A O 1
ATOM 653 N N . ARG A 1 83 ? 8.195 -2.115 0.304 1.00 77.00 83 ARG A N 1
ATOM 654 C CA . ARG A 1 83 ? 9.510 -2.716 0.576 1.00 77.00 83 ARG A CA 1
ATOM 655 C C . ARG A 1 83 ? 9.769 -3.972 -0.256 1.00 77.00 83 ARG A C 1
ATOM 657 O O . ARG A 1 83 ? 10.846 -4.106 -0.820 1.00 77.00 83 ARG A O 1
ATOM 664 N N . ASN A 1 84 ? 8.800 -4.877 -0.375 1.00 78.69 84 ASN A N 1
ATOM 665 C CA . ASN A 1 84 ? 8.978 -6.056 -1.231 1.00 78.69 84 ASN A CA 1
ATOM 666 C C . ASN A 1 84 ? 9.017 -5.681 -2.719 1.00 78.69 84 ASN A C 1
ATOM 668 O O . ASN A 1 84 ? 9.852 -6.196 -3.457 1.00 78.69 84 ASN A O 1
ATOM 672 N N . SER A 1 85 ? 8.164 -4.748 -3.153 1.00 71.06 85 SER A N 1
ATOM 673 C CA . SER A 1 85 ? 8.196 -4.221 -4.521 1.00 71.06 85 SER A CA 1
ATOM 674 C C . SER A 1 85 ? 9.512 -3.506 -4.826 1.00 71.06 85 SER A C 1
ATOM 676 O O . SER A 1 85 ? 9.977 -3.574 -5.952 1.00 71.06 85 SER A O 1
ATOM 678 N N . LEU A 1 86 ? 10.138 -2.863 -3.841 1.00 68.62 86 LEU A N 1
ATOM 679 C CA . LEU A 1 86 ? 11.401 -2.147 -4.000 1.00 68.62 86 LEU A CA 1
ATOM 680 C C . LEU A 1 86 ? 12.571 -3.062 -4.320 1.00 68.62 86 LEU A C 1
ATOM 682 O O . LEU A 1 86 ? 13.453 -2.660 -5.070 1.00 68.62 86 LEU A O 1
ATOM 686 N N . PHE A 1 87 ? 12.621 -4.257 -3.731 1.00 72.56 87 PHE A N 1
ATOM 687 C CA . PHE A 1 87 ? 13.675 -5.217 -4.057 1.00 72.56 87 PHE A CA 1
ATOM 688 C C . PHE A 1 87 ? 13.563 -5.674 -5.510 1.00 72.56 87 PHE A C 1
ATOM 690 O O . PHE A 1 87 ? 14.576 -5.802 -6.193 1.00 72.56 87 PHE A O 1
ATOM 697 N N . ILE A 1 88 ? 12.330 -5.844 -5.990 1.00 72.25 88 ILE A N 1
ATOM 698 C CA . ILE A 1 88 ? 12.045 -6.141 -7.395 1.00 72.25 88 ILE A CA 1
ATOM 699 C C . ILE A 1 88 ? 12.405 -4.932 -8.276 1.00 72.25 88 ILE A C 1
ATOM 701 O O . ILE A 1 88 ? 13.000 -5.094 -9.332 1.00 72.25 88 ILE A O 1
ATOM 705 N N . ASP A 1 89 ? 12.120 -3.706 -7.835 1.00 68.88 89 ASP A N 1
ATOM 706 C CA . ASP A 1 89 ? 12.477 -2.492 -8.585 1.00 68.88 89 ASP A CA 1
ATOM 707 C C . ASP A 1 89 ? 13.969 -2.294 -8.682 1.00 68.88 89 ASP A C 1
ATOM 709 O O . ASP A 1 89 ? 14.471 -1.917 -9.734 1.00 68.88 89 ASP A O 1
ATOM 713 N N . LEU A 1 90 ? 14.674 -2.548 -7.584 1.00 73.12 90 LEU A N 1
ATOM 714 C CA . LEU A 1 90 ? 16.117 -2.464 -7.542 1.00 73.12 90 LEU A CA 1
ATOM 715 C C . LEU A 1 90 ? 16.726 -3.489 -8.489 1.00 73.12 90 LEU A C 1
ATOM 717 O O . LEU A 1 90 ? 17.616 -3.133 -9.250 1.00 73.12 90 LEU A O 1
ATOM 721 N N . SER A 1 91 ? 16.243 -4.734 -8.481 1.00 71.75 91 SER A N 1
ATOM 722 C CA . SER A 1 91 ? 16.773 -5.761 -9.378 1.00 71.75 91 SER A CA 1
ATOM 723 C C . SER A 1 91 ? 16.502 -5.426 -10.845 1.00 71.75 91 SER A C 1
ATOM 725 O O . SER A 1 91 ? 17.411 -5.555 -11.662 1.00 71.75 91 SER A O 1
ATOM 727 N N . ILE A 1 92 ? 15.313 -4.906 -11.173 1.00 71.19 92 ILE A N 1
ATOM 728 C CA . ILE A 1 92 ? 14.984 -4.419 -12.521 1.00 71.19 92 ILE A CA 1
ATOM 729 C C . ILE A 1 92 ? 15.885 -3.239 -12.901 1.00 71.19 92 ILE A C 1
ATOM 731 O O . ILE A 1 92 ? 16.476 -3.249 -13.975 1.00 71.19 92 ILE A O 1
ATOM 735 N N . MET A 1 93 ? 16.043 -2.240 -12.030 1.00 69.4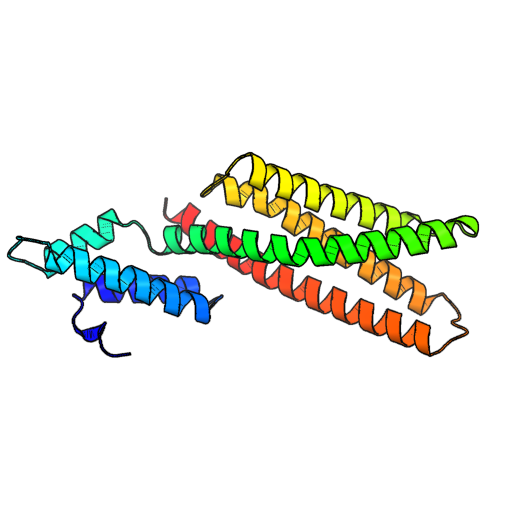4 93 MET A N 1
ATOM 736 C CA . MET A 1 93 ? 16.900 -1.082 -12.296 1.00 69.44 93 MET A CA 1
ATOM 737 C C . MET A 1 93 ? 18.366 -1.460 -12.467 1.00 69.44 93 MET A C 1
ATOM 739 O O . MET A 1 93 ? 19.021 -0.926 -13.353 1.00 69.44 93 MET A O 1
ATOM 743 N N . VAL A 1 94 ? 18.887 -2.375 -11.649 1.00 74.44 94 VAL A N 1
ATOM 744 C CA . VAL A 1 94 ? 20.263 -2.867 -11.772 1.00 74.44 94 VAL A CA 1
ATOM 745 C C . VAL A 1 94 ? 20.423 -3.647 -13.072 1.00 74.44 94 VAL A C 1
ATOM 747 O O . VAL A 1 94 ? 21.382 -3.405 -13.795 1.00 74.44 94 VAL A O 1
ATOM 750 N N . ALA A 1 95 ? 19.479 -4.526 -13.419 1.00 69.44 95 ALA A N 1
ATOM 751 C CA . ALA A 1 95 ? 19.522 -5.276 -14.673 1.00 69.44 95 ALA A CA 1
ATOM 752 C C . ALA A 1 95 ? 19.494 -4.347 -15.897 1.00 69.44 95 ALA A C 1
ATOM 754 O O . ALA A 1 95 ? 20.312 -4.497 -16.803 1.00 69.44 95 ALA A O 1
ATOM 755 N N . ILE A 1 96 ? 18.607 -3.350 -15.894 1.00 68.88 96 ILE A N 1
ATOM 756 C CA . ILE A 1 96 ? 18.505 -2.352 -16.964 1.00 68.88 96 ILE A CA 1
ATOM 757 C C . ILE A 1 96 ? 19.747 -1.463 -16.987 1.00 68.88 96 ILE A C 1
ATOM 759 O O . ILE A 1 96 ? 20.293 -1.227 -18.055 1.00 68.88 96 ILE A O 1
ATOM 763 N N . GLY A 1 97 ? 20.238 -1.019 -15.831 1.00 67.00 97 GLY A N 1
ATOM 764 C CA . GLY A 1 97 ? 21.462 -0.230 -15.714 1.00 67.00 97 GLY A CA 1
ATOM 765 C C . GLY A 1 97 ? 22.684 -0.969 -16.256 1.00 67.00 97 GLY A C 1
ATOM 766 O O . GLY A 1 97 ? 23.454 -0.389 -17.012 1.00 67.00 97 GLY A O 1
ATOM 767 N N . LEU A 1 98 ? 22.834 -2.259 -15.947 1.00 67.25 98 LEU A N 1
ATOM 768 C CA . LEU A 1 98 ? 23.902 -3.106 -16.485 1.00 67.25 98 LEU A CA 1
ATOM 769 C C . LEU A 1 98 ? 23.762 -3.315 -17.997 1.00 67.25 98 LEU A C 1
ATOM 771 O O . LEU A 1 98 ? 24.743 -3.172 -18.724 1.00 67.25 98 LEU A O 1
ATOM 775 N N . ALA A 1 99 ? 22.551 -3.603 -18.482 1.00 63.22 99 ALA A N 1
ATOM 776 C CA . ALA A 1 99 ? 22.279 -3.720 -19.915 1.00 63.22 99 ALA A CA 1
ATOM 777 C C . ALA A 1 99 ? 22.604 -2.412 -20.649 1.00 63.22 99 ALA A C 1
ATOM 779 O O . ALA A 1 99 ? 23.207 -2.419 -21.715 1.00 63.22 99 ALA A O 1
ATOM 780 N N . VAL A 1 100 ? 22.273 -1.279 -20.038 1.00 64.38 100 VAL A N 1
ATOM 781 C CA . VAL A 1 100 ? 22.476 0.051 -20.602 1.00 64.38 100 VAL A CA 1
ATOM 782 C C . VAL A 1 100 ? 23.924 0.499 -20.512 1.00 64.38 100 VAL A C 1
ATOM 784 O O . VAL A 1 100 ? 24.373 1.120 -21.455 1.00 64.38 100 VAL A O 1
ATOM 787 N N . ILE A 1 101 ? 24.701 0.149 -19.485 1.00 65.31 101 ILE A N 1
ATOM 788 C CA . ILE A 1 101 ? 26.160 0.371 -19.492 1.00 65.31 101 ILE A CA 1
ATOM 789 C C . ILE A 1 101 ? 26.807 -0.429 -20.628 1.00 65.31 101 ILE A C 1
ATOM 791 O O . ILE A 1 101 ? 27.659 0.101 -21.337 1.00 65.31 101 ILE A O 1
ATOM 795 N N . ASN A 1 102 ? 26.348 -1.662 -20.854 1.00 60.97 102 ASN A N 1
ATOM 796 C CA . ASN A 1 102 ? 26.829 -2.494 -21.954 1.00 60.97 102 ASN A CA 1
ATOM 797 C C . ASN A 1 102 ? 26.385 -1.971 -23.339 1.00 60.97 102 ASN A C 1
ATOM 799 O O . ASN A 1 102 ? 27.141 -2.099 -24.299 1.00 60.97 102 ASN A O 1
ATOM 803 N N . CYS A 1 103 ? 25.204 -1.348 -23.455 1.00 53.06 103 CYS A N 1
ATOM 804 C CA . CYS A 1 103 ? 24.673 -0.804 -24.717 1.00 53.06 103 CYS A CA 1
ATOM 805 C C . CYS A 1 103 ? 25.047 0.670 -24.991 1.00 53.06 103 CYS A C 1
ATOM 807 O O . CYS A 1 103 ? 25.192 1.059 -26.148 1.00 53.06 103 CYS A O 1
ATOM 809 N N . LEU A 1 104 ? 25.235 1.512 -23.967 1.00 47.62 104 LEU A N 1
ATOM 810 C CA . LEU A 1 104 ? 25.635 2.928 -24.083 1.00 47.62 104 LEU A CA 1
ATOM 811 C C . LEU A 1 104 ? 27.074 3.097 -24.556 1.00 47.62 104 LEU A C 1
ATOM 813 O O . LEU A 1 104 ? 27.439 4.184 -24.999 1.00 47.62 104 LEU A O 1
ATOM 817 N N . SER A 1 105 ? 27.873 2.030 -24.554 1.00 53.81 105 SER A N 1
ATOM 818 C CA . SER A 1 105 ? 29.095 1.994 -25.354 1.00 53.81 105 SER A CA 1
ATOM 819 C C . SER A 1 105 ? 28.827 2.166 -26.865 1.00 53.81 105 SER A C 1
ATOM 821 O O . SER A 1 105 ? 29.793 2.332 -27.604 1.00 53.81 105 SER A O 1
ATOM 823 N N . ALA A 1 106 ? 27.564 2.180 -27.335 1.00 50.59 106 ALA A N 1
ATOM 824 C CA . ALA A 1 106 ? 27.228 2.225 -28.761 1.00 50.59 106 ALA A CA 1
ATOM 825 C C . ALA A 1 106 ? 26.213 3.299 -29.252 1.00 50.59 106 ALA A C 1
ATOM 827 O O . ALA A 1 106 ? 26.308 3.652 -30.428 1.00 50.59 106 ALA A O 1
ATOM 828 N N . SER A 1 107 ? 25.268 3.871 -28.473 1.00 53.19 107 SER A N 1
ATOM 829 C CA . SER A 1 107 ? 24.305 4.866 -29.038 1.00 53.19 107 SER A CA 1
ATOM 830 C C . SER A 1 107 ? 23.624 5.851 -28.049 1.00 53.19 107 SER A C 1
ATOM 832 O O . SER A 1 107 ? 23.629 5.662 -26.838 1.00 53.19 107 SER A O 1
ATOM 834 N N . LYS A 1 108 ? 23.037 6.949 -28.577 1.00 55.34 108 LYS A N 1
ATOM 835 C CA . LYS A 1 108 ? 22.530 8.164 -27.876 1.00 55.34 108 LYS A CA 1
ATOM 836 C C . LYS A 1 108 ? 21.170 8.036 -27.147 1.00 55.34 108 LYS A C 1
ATOM 838 O O . LYS A 1 108 ? 20.595 9.049 -26.752 1.00 55.34 108 LYS A O 1
ATOM 843 N N . GLU A 1 109 ? 20.630 6.838 -26.950 1.00 57.84 109 GLU A N 1
ATOM 844 C CA . GLU A 1 109 ? 19.228 6.654 -26.516 1.00 57.84 109 GLU A CA 1
ATOM 845 C C . GLU A 1 109 ? 19.017 6.547 -24.987 1.00 57.84 109 GLU A C 1
ATOM 847 O O . GLU A 1 109 ? 17.899 6.356 -24.511 1.00 57.84 109 GLU A O 1
ATOM 852 N N . GLY A 1 110 ? 20.061 6.764 -24.178 1.00 64.38 110 GLY A N 1
ATOM 853 C CA . GLY A 1 110 ? 20.045 6.517 -22.726 1.00 64.38 110 GLY A CA 1
ATOM 854 C C . GLY A 1 110 ? 19.223 7.460 -21.836 1.00 64.38 110 GLY A C 1
ATOM 855 O O . GLY A 1 110 ? 19.158 7.228 -20.631 1.00 64.38 110 GLY A O 1
ATOM 856 N N . LEU A 1 111 ? 18.594 8.517 -22.364 1.00 69.62 111 LEU A N 1
ATOM 857 C CA . LEU A 1 111 ? 17.903 9.515 -21.528 1.00 69.62 111 LEU A CA 1
ATOM 858 C C . LEU A 1 111 ? 16.698 8.939 -20.770 1.00 69.62 111 LEU A C 1
ATOM 860 O O . LEU A 1 111 ? 16.547 9.207 -19.581 1.00 69.62 111 LEU A O 1
ATOM 864 N N . ALA A 1 112 ? 15.855 8.132 -21.422 1.00 65.19 112 ALA A N 1
ATOM 865 C CA . ALA A 1 112 ? 14.677 7.545 -20.773 1.00 65.19 112 ALA A CA 1
ATOM 866 C C . ALA A 1 112 ? 15.069 6.584 -19.638 1.00 65.19 112 ALA A C 1
ATOM 868 O O . ALA A 1 112 ? 14.448 6.577 -18.574 1.00 65.19 112 ALA A O 1
ATOM 869 N N . VAL A 1 113 ? 16.152 5.831 -19.839 1.00 68.25 113 VAL A N 1
ATOM 870 C CA . VAL A 1 113 ? 16.717 4.943 -18.819 1.00 68.25 113 VAL A CA 1
ATOM 871 C C . VAL A 1 113 ? 17.304 5.745 -17.664 1.00 68.25 113 VAL A C 1
ATOM 873 O O . VAL A 1 113 ? 17.066 5.416 -16.506 1.00 68.25 113 VAL A O 1
ATOM 876 N N . LEU A 1 114 ? 18.030 6.824 -17.957 1.00 71.88 114 LEU A N 1
ATOM 877 C CA . LEU A 1 114 ? 18.607 7.689 -16.934 1.00 71.88 114 LEU A CA 1
ATOM 878 C C . LEU A 1 114 ? 17.517 8.304 -16.044 1.00 71.88 114 LEU A C 1
ATOM 880 O O . LEU A 1 114 ? 17.656 8.291 -14.821 1.00 71.88 114 LEU A O 1
ATOM 884 N N . PHE A 1 115 ? 16.394 8.746 -16.624 1.00 70.31 115 PHE A N 1
ATOM 885 C CA . PHE A 1 115 ? 15.233 9.194 -15.849 1.00 70.31 115 PHE A CA 1
ATOM 886 C C . PHE A 1 115 ? 14.635 8.083 -14.980 1.00 70.31 115 PHE A C 1
ATOM 888 O O . PHE A 1 115 ? 14.342 8.347 -13.816 1.00 70.31 115 PHE A O 1
ATOM 895 N N . ALA A 1 116 ? 14.505 6.856 -15.497 1.00 68.69 116 ALA A N 1
ATOM 896 C CA . ALA A 1 116 ? 14.013 5.715 -14.721 1.00 68.69 116 ALA A CA 1
ATOM 897 C C . ALA A 1 116 ? 14.943 5.359 -13.542 1.00 68.69 116 ALA A C 1
ATOM 899 O O . ALA A 1 116 ? 14.473 5.099 -12.433 1.00 68.69 116 ALA A O 1
ATOM 900 N N . CYS A 1 117 ? 16.262 5.406 -13.750 1.00 73.62 117 CYS A N 1
ATOM 901 C CA . CYS A 1 117 ? 17.252 5.180 -12.697 1.00 73.62 117 CYS A CA 1
ATOM 902 C C . CYS A 1 117 ? 17.192 6.269 -11.616 1.00 73.62 117 CYS A C 1
ATOM 904 O O . CYS A 1 117 ? 17.187 5.953 -10.426 1.00 73.62 117 CYS A O 1
ATOM 906 N N . ILE A 1 118 ? 17.103 7.547 -12.005 1.00 79.56 118 ILE A N 1
ATOM 907 C CA . ILE A 1 118 ? 16.983 8.661 -11.051 1.00 79.56 118 ILE A CA 1
ATOM 908 C C . ILE A 1 118 ? 15.677 8.548 -10.258 1.00 79.56 118 ILE A C 1
ATOM 910 O O . ILE A 1 118 ? 15.694 8.659 -9.032 1.00 79.56 118 ILE A O 1
ATOM 914 N N . SER A 1 119 ? 14.543 8.299 -10.919 1.00 75.19 119 SER A N 1
ATOM 915 C C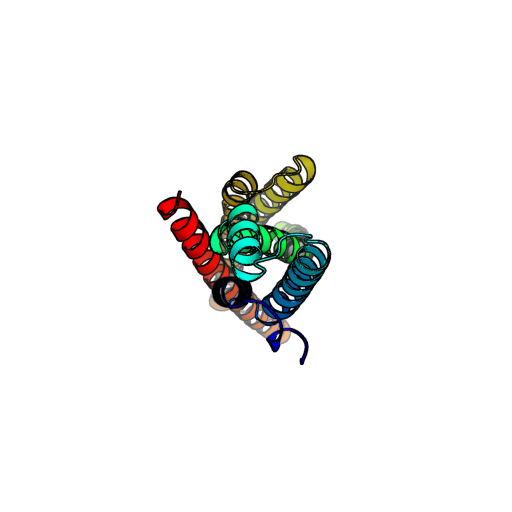A . SER A 1 119 ? 13.250 8.203 -10.236 1.00 75.19 119 SER A CA 1
ATOM 916 C C . SER A 1 119 ? 13.195 7.015 -9.275 1.00 75.19 119 SER A C 1
ATOM 918 O O . SER A 1 119 ? 12.663 7.134 -8.167 1.00 75.19 119 SER A O 1
ATOM 920 N N . GLY A 1 120 ? 13.797 5.883 -9.634 1.00 73.06 120 GLY A N 1
ATOM 921 C CA . GLY A 1 120 ? 13.887 4.753 -8.723 1.00 73.06 120 GLY A CA 1
ATOM 922 C C . GLY A 1 120 ? 14.886 4.969 -7.578 1.00 73.06 120 GLY A C 1
ATOM 923 O O . GLY A 1 120 ? 14.588 4.563 -6.455 1.00 73.06 120 GLY A O 1
ATOM 924 N N . ALA A 1 121 ? 15.990 5.695 -7.790 1.00 79.38 121 ALA A N 1
ATOM 925 C CA . ALA A 1 121 ? 16.890 6.117 -6.710 1.00 79.38 121 ALA A CA 1
ATOM 926 C C . ALA A 1 121 ? 16.185 7.045 -5.703 1.00 79.38 121 ALA A C 1
ATOM 928 O O . ALA A 1 121 ? 16.324 6.862 -4.494 1.00 79.38 121 ALA A O 1
ATOM 929 N N . VAL A 1 122 ? 15.359 7.984 -6.183 1.00 79.75 122 VAL A N 1
ATOM 930 C CA . VAL A 1 122 ? 14.506 8.835 -5.329 1.00 79.75 122 VAL A CA 1
ATOM 931 C C . VAL A 1 122 ? 13.504 7.990 -4.539 1.00 79.75 122 VAL A C 1
ATOM 933 O O . VAL A 1 122 ? 13.333 8.201 -3.338 1.00 79.75 122 VAL A O 1
ATOM 936 N N . THR A 1 123 ? 12.878 7.002 -5.187 1.00 75.50 123 THR A N 1
ATOM 937 C CA . THR A 1 123 ? 11.957 6.058 -4.527 1.00 75.50 123 THR A CA 1
ATOM 938 C C . THR A 1 123 ? 12.662 5.322 -3.381 1.00 75.50 123 THR A C 1
ATOM 940 O O . THR A 1 123 ? 12.128 5.229 -2.273 1.00 75.50 123 THR A O 1
ATOM 943 N N . TRP A 1 124 ? 13.885 4.849 -3.630 1.00 79.12 124 TRP A N 1
ATOM 944 C CA . TRP A 1 124 ? 14.730 4.171 -2.647 1.00 79.12 124 TRP A CA 1
ATOM 945 C C . TRP A 1 124 ? 15.126 5.077 -1.483 1.00 79.12 124 TRP A C 1
ATOM 947 O O . TRP A 1 124 ? 14.947 4.703 -0.324 1.00 79.12 124 TRP A O 1
ATOM 957 N N . GLY A 1 125 ? 15.614 6.283 -1.778 1.00 82.69 125 GLY A N 1
ATOM 958 C CA . GLY A 1 125 ? 16.017 7.256 -0.765 1.00 82.69 125 GLY A CA 1
ATOM 959 C C . GLY A 1 125 ? 14.863 7.645 0.160 1.00 82.69 125 GLY A C 1
ATOM 960 O O . GLY A 1 125 ? 15.031 7.655 1.378 1.00 82.69 125 GLY A O 1
ATOM 961 N N . ALA A 1 126 ? 13.671 7.881 -0.396 1.00 80.19 126 ALA A N 1
ATOM 962 C CA . ALA A 1 126 ? 12.483 8.211 0.389 1.00 80.19 126 ALA A CA 1
ATOM 963 C C . ALA A 1 126 ? 12.066 7.066 1.330 1.00 80.19 126 ALA A C 1
ATOM 965 O O . ALA A 1 126 ? 11.732 7.307 2.489 1.00 80.19 126 ALA A O 1
ATOM 966 N N . LEU A 1 127 ? 12.118 5.814 0.867 1.00 76.38 127 LEU A N 1
ATOM 967 C CA . LEU A 1 127 ? 11.730 4.659 1.683 1.00 76.38 127 LEU A CA 1
ATOM 968 C C . LEU A 1 127 ? 12.770 4.305 2.751 1.00 76.38 127 LEU A C 1
ATOM 970 O O . LEU A 1 127 ? 12.385 3.986 3.877 1.00 76.38 127 LEU A O 1
ATOM 974 N N . LEU A 1 128 ? 14.066 4.429 2.450 1.00 81.44 128 LEU A N 1
ATOM 975 C CA . LEU A 1 128 ? 15.122 4.324 3.462 1.00 81.44 128 LEU A CA 1
ATOM 976 C C . LEU A 1 128 ? 14.968 5.403 4.534 1.00 81.44 128 LEU A C 1
ATOM 978 O O . LEU A 1 128 ? 15.078 5.113 5.723 1.00 81.44 128 LEU A O 1
ATOM 982 N N . TRP A 1 129 ? 14.649 6.633 4.130 1.00 83.81 129 TRP A N 1
ATOM 983 C CA . TRP A 1 129 ? 14.409 7.725 5.067 1.00 83.81 129 TRP A CA 1
ATOM 984 C C . TRP A 1 129 ? 13.236 7.436 6.010 1.00 83.81 129 TRP A C 1
ATOM 986 O O . TRP A 1 129 ? 13.367 7.620 7.220 1.00 83.81 129 TRP A O 1
ATOM 996 N N . ILE A 1 130 ? 12.118 6.922 5.480 1.00 82.00 130 ILE A N 1
ATOM 997 C CA . ILE A 1 130 ? 10.954 6.501 6.277 1.00 82.00 130 ILE A CA 1
ATOM 998 C C . ILE A 1 130 ? 11.355 5.452 7.324 1.00 82.00 130 ILE A C 1
ATOM 1000 O O . ILE A 1 130 ? 10.963 5.570 8.485 1.00 82.00 130 ILE A O 1
ATOM 1004 N N . GLN A 1 131 ? 12.160 4.458 6.933 1.00 80.56 131 GLN A N 1
ATOM 1005 C CA . GLN A 1 131 ? 12.623 3.402 7.838 1.00 80.56 131 GLN A CA 1
ATOM 1006 C C . GLN A 1 131 ? 13.547 3.940 8.934 1.00 80.56 131 GLN A C 1
ATOM 1008 O O . GLN A 1 131 ? 13.352 3.619 10.102 1.00 80.56 131 GLN A O 1
ATOM 1013 N N . ILE A 1 132 ? 14.514 4.789 8.575 1.00 85.25 132 ILE A N 1
ATOM 1014 C CA . ILE A 1 132 ? 15.476 5.366 9.527 1.00 85.25 132 ILE A CA 1
ATOM 1015 C C . ILE A 1 132 ? 14.773 6.273 10.541 1.00 85.25 132 ILE A C 1
ATOM 1017 O O . ILE A 1 132 ? 15.155 6.316 11.708 1.00 85.25 132 ILE A O 1
ATOM 1021 N N . LYS A 1 133 ? 13.750 7.019 10.111 1.00 87.31 133 LYS A N 1
ATOM 1022 C CA . LYS A 1 133 ? 13.048 7.982 10.966 1.00 87.31 133 LYS A CA 1
ATOM 1023 C C . LYS A 1 133 ? 11.926 7.380 11.810 1.00 87.31 133 LYS A C 1
ATOM 1025 O O . LYS A 1 133 ? 11.395 8.108 12.644 1.00 87.31 133 LYS A O 1
ATOM 1030 N N . GLY A 1 134 ? 11.565 6.109 11.612 1.00 83.00 134 GLY A N 1
ATOM 1031 C CA . GLY A 1 134 ? 10.490 5.459 12.372 1.00 83.00 134 GLY A CA 1
ATOM 1032 C C . GLY A 1 134 ? 9.168 6.230 12.296 1.00 83.00 134 GLY A C 1
ATOM 1033 O O . GLY A 1 134 ? 8.510 6.439 13.313 1.00 83.00 134 GLY A O 1
ATOM 1034 N N . LEU A 1 135 ? 8.826 6.747 11.109 1.00 81.62 135 LEU A N 1
ATOM 1035 C CA . LEU A 1 135 ? 7.627 7.566 10.932 1.00 81.62 135 LEU A CA 1
ATOM 1036 C C . LEU A 1 135 ? 6.365 6.717 11.124 1.00 81.62 135 LEU A C 1
ATOM 1038 O O . LEU A 1 135 ? 6.231 5.674 10.491 1.00 81.62 135 LEU A O 1
ATOM 1042 N N . ASN A 1 136 ? 5.421 7.224 11.919 1.00 78.75 136 ASN A N 1
ATOM 1043 C CA . ASN A 1 136 ? 4.119 6.604 12.181 1.00 78.75 136 ASN A CA 1
ATOM 1044 C C . ASN A 1 136 ? 2.974 7.584 11.862 1.00 78.75 136 ASN A C 1
ATOM 1046 O O . ASN A 1 136 ? 3.194 8.799 11.758 1.00 78.75 136 ASN A O 1
ATOM 1050 N N . GLY A 1 137 ? 1.756 7.061 11.706 1.00 77.44 137 GLY A N 1
ATOM 1051 C CA . GLY A 1 137 ? 0.535 7.854 11.552 1.00 77.44 137 GLY A CA 1
ATOM 1052 C C . GLY A 1 137 ? 0.514 8.775 10.328 1.00 77.44 137 GLY A C 1
ATOM 1053 O O . GLY A 1 137 ? 1.013 8.450 9.248 1.00 77.44 137 GLY A O 1
ATOM 1054 N N . SER A 1 138 ? -0.019 9.984 10.510 1.00 76.19 138 SER A N 1
ATOM 1055 C CA . SER A 1 138 ? -0.164 10.996 9.450 1.00 76.19 138 SER A CA 1
ATOM 1056 C C . SER A 1 138 ? 1.164 11.422 8.810 1.00 76.19 138 SER A C 1
ATOM 1058 O O . SER A 1 138 ? 1.226 11.686 7.605 1.00 76.19 138 SER A O 1
ATOM 1060 N N . LYS A 1 139 ? 2.260 11.427 9.584 1.00 80.12 139 LYS A N 1
ATOM 1061 C CA . LYS A 1 139 ? 3.606 11.708 9.062 1.00 80.12 139 LYS A CA 1
ATOM 1062 C C . LYS A 1 139 ? 4.050 10.617 8.094 1.00 80.12 139 LYS A C 1
ATOM 1064 O O . LYS A 1 139 ? 4.582 10.934 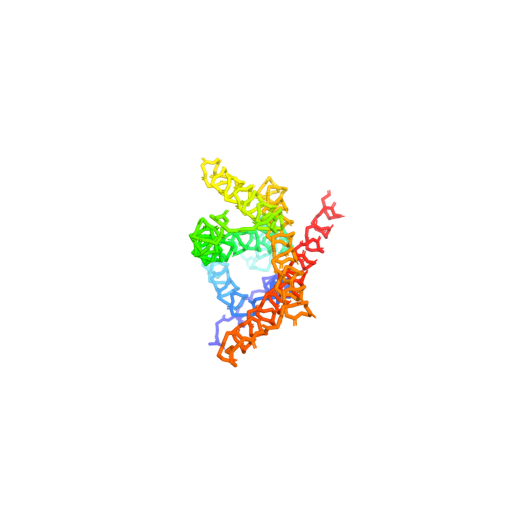7.035 1.00 80.12 139 LYS A O 1
ATOM 1069 N N . LEU A 1 140 ? 3.806 9.348 8.417 1.00 81.62 140 LEU A N 1
ATOM 1070 C CA . LEU A 1 140 ? 4.135 8.233 7.529 1.00 81.62 140 LEU A CA 1
ATOM 1071 C C . LEU A 1 140 ? 3.405 8.364 6.185 1.00 81.62 140 LEU A C 1
ATOM 1073 O O . LEU A 1 140 ? 4.027 8.203 5.137 1.00 81.62 140 LEU A O 1
ATOM 1077 N N . TYR A 1 141 ? 2.120 8.729 6.203 1.00 78.25 141 TYR A N 1
ATOM 1078 C CA . TYR A 1 141 ? 1.336 8.922 4.981 1.00 78.25 141 TYR A CA 1
ATOM 1079 C C . TYR A 1 141 ? 1.892 10.020 4.073 1.00 78.25 141 TYR A C 1
ATOM 1081 O O . TYR A 1 141 ? 2.094 9.786 2.880 1.00 78.25 141 TYR A O 1
ATOM 1089 N N . HIS A 1 142 ? 2.187 11.200 4.626 1.00 81.06 142 HIS A N 1
ATOM 1090 C CA . HIS A 1 142 ? 2.720 12.307 3.831 1.00 81.06 142 HIS A CA 1
ATOM 1091 C C . HIS A 1 142 ? 4.009 11.905 3.099 1.00 81.06 142 HIS A C 1
ATOM 1093 O O . HIS A 1 142 ? 4.192 12.211 1.921 1.00 81.06 142 HIS A O 1
ATOM 1099 N N . TRP A 1 143 ? 4.868 11.145 3.780 1.00 82.06 143 TRP A N 1
ATOM 1100 C CA . TRP A 1 143 ? 6.117 10.656 3.209 1.00 82.06 143 TRP A CA 1
ATOM 1101 C C . TRP A 1 143 ? 5.943 9.455 2.272 1.00 82.06 143 TRP A C 1
ATOM 1103 O O . TRP A 1 143 ? 6.765 9.296 1.376 1.00 82.06 143 TRP A O 1
ATOM 1113 N N . LEU A 1 144 ? 4.883 8.649 2.413 1.00 81.25 144 LEU A N 1
ATOM 1114 C CA . LEU A 1 144 ? 4.545 7.527 1.520 1.00 81.25 144 LEU A CA 1
ATOM 1115 C C . LEU A 1 144 ? 4.102 7.975 0.118 1.00 81.25 144 LEU A C 1
ATOM 1117 O O . LEU A 1 144 ? 4.292 7.234 -0.851 1.00 81.25 144 LEU A O 1
ATOM 1121 N N . CYS A 1 145 ? 3.558 9.185 -0.019 1.00 80.56 145 CYS A N 1
ATOM 1122 C CA . CYS A 1 145 ? 3.151 9.733 -1.314 1.00 80.56 145 CYS A CA 1
ATOM 1123 C C . CYS A 1 145 ? 4.335 9.867 -2.284 1.00 80.56 145 CYS A C 1
ATOM 1125 O O . CYS A 1 145 ? 4.224 9.492 -3.451 1.00 80.56 145 CYS A O 1
ATOM 1127 N N . THR A 1 146 ? 5.484 10.341 -1.802 1.00 81.56 146 THR A N 1
ATOM 1128 C CA . THR A 1 146 ? 6.694 10.553 -2.610 1.00 81.56 146 THR A CA 1
ATOM 1129 C C . THR A 1 146 ? 7.197 9.278 -3.302 1.00 81.56 146 THR A C 1
ATOM 1131 O O . THR A 1 146 ? 7.296 9.283 -4.531 1.00 81.56 146 THR A O 1
ATOM 1134 N N . PRO A 1 147 ? 7.476 8.161 -2.596 1.00 78.88 147 PRO A N 1
ATOM 1135 C CA . PRO A 1 147 ? 7.910 6.930 -3.243 1.00 78.88 147 PRO A CA 1
ATOM 1136 C C . PRO A 1 147 ? 6.816 6.302 -4.111 1.00 78.88 147 PRO A C 1
ATOM 1138 O O . PRO A 1 147 ? 7.126 5.704 -5.137 1.00 78.88 147 PRO A O 1
ATOM 1141 N N . MET A 1 148 ? 5.533 6.458 -3.775 1.00 81.38 148 MET A N 1
ATOM 1142 C CA . MET A 1 148 ? 4.462 5.990 -4.659 1.00 81.38 148 MET A CA 1
ATOM 1143 C C . MET A 1 148 ? 4.453 6.741 -5.995 1.00 81.38 148 MET A C 1
ATOM 1145 O O . MET A 1 148 ? 4.415 6.108 -7.051 1.00 81.38 148 MET A O 1
ATOM 1149 N N . ILE A 1 149 ? 4.530 8.074 -5.966 1.00 82.94 149 ILE A N 1
ATOM 1150 C CA . ILE A 1 149 ? 4.600 8.910 -7.173 1.00 82.94 149 ILE A CA 1
ATOM 1151 C C . ILE A 1 149 ? 5.869 8.587 -7.967 1.00 82.94 149 ILE A C 1
ATOM 1153 O O . ILE A 1 149 ? 5.809 8.405 -9.182 1.00 82.94 149 ILE A O 1
ATOM 1157 N N . ALA A 1 150 ? 7.010 8.450 -7.297 1.00 80.94 150 ALA A N 1
ATOM 1158 C CA . ALA A 1 150 ? 8.266 8.118 -7.954 1.00 80.94 150 ALA A CA 1
ATOM 1159 C C . ALA A 1 150 ? 8.228 6.716 -8.601 1.00 80.94 150 ALA A C 1
ATOM 1161 O O . ALA A 1 150 ? 8.648 6.563 -9.750 1.00 80.94 150 ALA A O 1
ATOM 1162 N N . SER A 1 151 ? 7.621 5.715 -7.953 1.00 80.50 151 SER A N 1
ATOM 1163 C CA . SER A 1 151 ? 7.413 4.376 -8.529 1.00 80.50 151 SER A CA 1
ATOM 1164 C C . SER A 1 151 ? 6.466 4.402 -9.739 1.00 80.50 151 SER A C 1
ATOM 1166 O O . SER A 1 151 ? 6.709 3.721 -10.742 1.00 80.50 151 SER A O 1
ATOM 1168 N N . HIS A 1 152 ? 5.424 5.241 -9.698 1.00 83.25 152 HIS A N 1
ATOM 1169 C CA . HIS A 1 152 ? 4.532 5.489 -10.833 1.00 83.25 152 HIS A CA 1
ATOM 1170 C C . HIS A 1 152 ? 5.264 6.061 -12.038 1.00 83.25 152 HIS A C 1
ATOM 1172 O O . HIS A 1 152 ? 5.122 5.545 -13.147 1.00 83.25 152 HIS A O 1
ATOM 1178 N N . ILE A 1 153 ? 6.037 7.117 -11.801 1.00 83.81 153 ILE A N 1
ATOM 1179 C CA . ILE A 1 153 ? 6.822 7.804 -12.819 1.00 83.81 153 ILE A CA 1
ATOM 1180 C C . ILE A 1 153 ? 7.831 6.830 -13.433 1.00 83.81 153 ILE A C 1
ATOM 1182 O O . ILE A 1 153 ? 7.881 6.700 -14.653 1.00 83.81 153 ILE A O 1
ATOM 1186 N N . THR A 1 154 ? 8.545 6.071 -12.597 1.00 81.25 154 THR A N 1
ATOM 1187 C CA . THR A 1 154 ? 9.510 5.053 -13.041 1.00 81.25 154 THR A CA 1
ATOM 1188 C C . THR A 1 154 ? 8.845 4.018 -13.948 1.00 81.25 154 THR A C 1
ATOM 1190 O O . THR A 1 154 ? 9.314 3.777 -15.055 1.00 81.25 154 THR A O 1
ATOM 1193 N N . SER A 1 155 ? 7.717 3.443 -13.514 1.00 81.38 155 SER A N 1
ATOM 1194 C CA . SER A 1 155 ? 7.005 2.409 -14.280 1.00 81.38 155 SER A CA 1
ATOM 1195 C C . SER A 1 155 ? 6.491 2.939 -15.621 1.00 81.38 155 SER A C 1
ATOM 1197 O O . SER A 1 155 ? 6.563 2.237 -16.626 1.00 81.38 155 SER A O 1
ATOM 1199 N N . LEU A 1 156 ? 5.985 4.177 -15.644 1.00 84.00 156 LEU A N 1
ATOM 1200 C CA . LEU A 1 156 ? 5.480 4.818 -16.856 1.00 84.00 156 LEU A CA 1
ATOM 1201 C C . LEU A 1 156 ? 6.605 5.103 -17.855 1.00 84.00 156 LEU A C 1
ATOM 1203 O O . LEU A 1 156 ? 6.470 4.757 -19.024 1.00 84.00 156 LEU A O 1
ATOM 1207 N N . PHE A 1 157 ? 7.711 5.702 -17.408 1.00 81.50 157 PHE A N 1
ATOM 1208 C CA . PHE A 1 157 ? 8.849 5.982 -18.286 1.00 81.50 157 PHE A CA 1
ATOM 1209 C C . PHE A 1 157 ? 9.470 4.704 -18.836 1.00 81.50 157 PHE A C 1
ATOM 1211 O O . PHE A 1 157 ? 9.797 4.658 -20.018 1.00 81.50 157 PHE A O 1
ATOM 1218 N N . LEU A 1 158 ? 9.568 3.656 -18.015 1.00 78.25 158 LEU A N 1
ATOM 1219 C CA . LEU A 1 158 ? 10.083 2.368 -18.460 1.00 78.25 158 LEU A CA 1
ATOM 1220 C C . LEU A 1 158 ? 9.164 1.721 -19.506 1.00 78.25 158 LEU A C 1
ATOM 1222 O O . LEU A 1 158 ? 9.640 1.254 -20.535 1.00 78.25 158 LEU A O 1
ATOM 1226 N N . ALA A 1 159 ? 7.846 1.757 -19.290 1.00 82.44 159 ALA A N 1
ATOM 1227 C CA . ALA A 1 159 ? 6.880 1.253 -20.263 1.00 82.44 159 ALA A CA 1
ATOM 1228 C C . ALA A 1 159 ? 6.911 2.048 -21.579 1.00 82.44 159 ALA A C 1
ATOM 1230 O O . ALA A 1 159 ? 6.854 1.453 -22.649 1.00 82.44 159 ALA A O 1
ATOM 1231 N N . LEU A 1 160 ? 7.033 3.380 -21.518 1.00 83.19 160 LEU A N 1
ATOM 1232 C CA . LEU A 1 160 ? 7.157 4.225 -22.711 1.00 83.19 160 LEU A CA 1
ATOM 1233 C C . LEU A 1 160 ? 8.471 3.981 -23.460 1.00 83.19 160 LEU A C 1
ATOM 1235 O O . LEU A 1 160 ? 8.472 4.012 -24.688 1.00 83.19 160 LEU A O 1
ATOM 1239 N N . ALA A 1 161 ? 9.569 3.731 -22.743 1.00 78.44 161 ALA A N 1
ATOM 1240 C CA . ALA A 1 161 ? 10.851 3.386 -23.346 1.00 78.44 161 ALA A CA 1
ATOM 1241 C C . ALA A 1 161 ? 10.763 2.059 -24.112 1.00 78.44 161 ALA A C 1
ATOM 1243 O O . ALA A 1 161 ? 11.125 2.025 -25.283 1.00 78.44 161 ALA A O 1
ATOM 1244 N N . LEU A 1 162 ? 10.199 1.015 -23.494 1.00 78.50 162 LEU A N 1
ATOM 1245 C CA . LEU A 1 162 ? 10.018 -0.295 -24.132 1.00 78.50 162 LEU A CA 1
ATOM 1246 C C . LEU A 1 162 ? 9.025 -0.246 -25.300 1.00 78.50 162 LEU A C 1
ATOM 1248 O O . LEU A 1 162 ? 9.263 -0.851 -26.337 1.00 78.50 162 LEU A O 1
ATOM 1252 N N . LEU A 1 163 ? 7.928 0.509 -25.169 1.00 82.69 163 LEU A N 1
ATOM 1253 C CA . LEU A 1 163 ? 6.965 0.689 -26.258 1.00 82.69 163 LEU A CA 1
ATOM 1254 C C . LEU A 1 163 ? 7.608 1.401 -27.453 1.00 82.69 163 LEU A C 1
ATOM 1256 O O . LEU A 1 163 ? 7.376 1.028 -28.599 1.00 82.69 163 LEU A O 1
ATOM 1260 N N . ARG A 1 164 ? 8.419 2.430 -27.185 1.00 81.38 164 ARG A N 1
ATOM 1261 C CA . ARG A 1 164 ? 9.168 3.128 -28.227 1.00 81.38 164 ARG A CA 1
ATOM 1262 C C . ARG A 1 164 ? 10.149 2.177 -28.911 1.00 81.38 164 ARG A C 1
ATOM 1264 O O . ARG A 1 164 ? 10.166 2.161 -30.136 1.00 81.38 164 ARG A O 1
ATOM 1271 N N . ASP A 1 165 ? 10.917 1.400 -28.150 1.00 77.75 165 ASP A N 1
ATOM 1272 C CA . ASP A 1 165 ? 11.871 0.438 -28.716 1.00 77.75 165 ASP A CA 1
ATOM 1273 C C . ASP A 1 165 ? 11.148 -0.569 -29.628 1.00 77.75 165 ASP A C 1
ATOM 1275 O O . ASP A 1 165 ? 11.471 -0.695 -30.806 1.00 77.75 165 ASP A O 1
ATOM 1279 N N . CYS A 1 166 ? 10.026 -1.117 -29.153 1.00 78.50 166 CYS A N 1
ATOM 1280 C CA . CYS A 1 166 ? 9.179 -2.037 -29.912 1.00 78.50 166 CYS A CA 1
ATOM 1281 C C . CYS A 1 166 ? 8.601 -1.432 -31.212 1.00 78.50 166 CYS A C 1
ATOM 1283 O O . CYS A 1 166 ? 8.391 -2.146 -32.193 1.00 78.50 166 CYS A O 1
ATOM 1285 N N . CYS A 1 167 ? 8.327 -0.121 -31.251 1.00 83.06 167 CYS A N 1
ATOM 1286 C CA . CYS A 1 167 ? 7.784 0.547 -32.440 1.00 83.06 167 CYS A CA 1
ATOM 1287 C C . CYS A 1 167 ? 8.844 0.954 -33.473 1.00 83.06 167 CYS A C 1
ATOM 1289 O O . CYS A 1 167 ? 8.513 1.047 -34.657 1.00 83.06 167 CYS A O 1
ATOM 1291 N N . PHE A 1 168 ? 10.071 1.265 -33.047 1.00 80.19 168 PHE A N 1
ATOM 1292 C CA . PHE A 1 168 ? 11.082 1.885 -33.913 1.00 80.19 168 PHE A CA 1
ATOM 1293 C C . PHE A 1 168 ? 12.283 0.9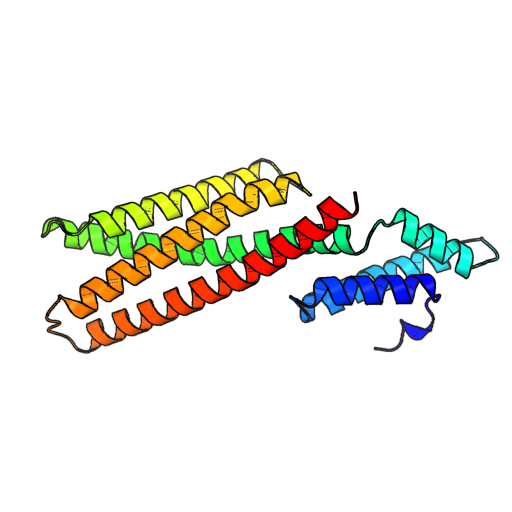85 -34.218 1.00 80.19 168 PHE A C 1
ATOM 1295 O O . PHE A 1 168 ? 12.997 1.254 -35.187 1.00 80.19 168 PHE A O 1
ATOM 1302 N N . THR A 1 169 ? 12.491 -0.090 -33.459 1.00 76.00 169 THR A N 1
ATOM 1303 C CA . THR A 1 169 ? 13.639 -0.979 -33.631 1.00 76.00 169 THR A CA 1
ATOM 1304 C C . THR A 1 169 ? 13.260 -2.203 -34.458 1.00 76.00 169 THR A C 1
ATOM 1306 O O . THR A 1 169 ? 12.339 -2.954 -34.144 1.00 76.00 169 THR A O 1
ATOM 1309 N N . VAL A 1 170 ? 13.993 -2.434 -35.551 1.00 75.62 170 VAL A N 1
ATOM 1310 C CA . VAL A 1 170 ? 13.856 -3.662 -36.345 1.00 75.62 170 VAL A CA 1
ATOM 1311 C C . VAL A 1 170 ? 14.537 -4.795 -35.580 1.00 75.62 170 VAL A C 1
ATOM 1313 O O . VAL A 1 170 ? 15.751 -4.980 -35.665 1.00 75.62 170 VAL A O 1
ATOM 1316 N N . HIS A 1 171 ? 13.765 -5.546 -34.795 1.00 66.88 171 HIS A N 1
ATOM 1317 C CA . HIS A 1 171 ? 14.303 -6.676 -34.042 1.00 66.88 171 HIS A CA 1
ATOM 1318 C C . HIS A 1 171 ? 14.684 -7.830 -34.974 1.00 66.88 171 HIS A C 1
ATOM 1320 O O . HIS A 1 171 ? 13.865 -8.342 -35.735 1.00 66.88 171 HIS A O 1
ATOM 1326 N N . THR A 1 172 ? 15.924 -8.299 -34.862 1.00 64.31 172 THR A N 1
ATOM 1327 C CA . THR A 1 172 ? 16.410 -9.491 -35.575 1.00 64.31 172 THR A CA 1
ATOM 1328 C C . THR A 1 172 ? 16.027 -10.799 -34.877 1.00 64.31 172 THR A C 1
ATOM 1330 O O . THR A 1 172 ? 16.088 -11.860 -35.494 1.00 64.31 172 THR A O 1
ATOM 1333 N N . SER A 1 173 ? 15.600 -10.746 -33.608 1.00 82.50 173 SER A N 1
ATOM 1334 C CA . SER A 1 173 ? 15.239 -11.917 -32.801 1.00 82.50 173 SER A CA 1
ATOM 1335 C C . SER A 1 173 ? 13.825 -11.810 -32.229 1.00 82.50 173 SER A C 1
ATOM 1337 O O . SER A 1 173 ? 13.517 -10.902 -31.456 1.00 82.50 173 SER A O 1
ATOM 1339 N N . ILE A 1 174 ? 12.984 -12.798 -32.552 1.00 84.06 174 ILE A N 1
ATOM 1340 C CA . ILE A 1 174 ? 11.601 -12.932 -32.056 1.00 84.06 174 ILE A CA 1
ATOM 1341 C C . ILE A 1 174 ? 11.562 -13.028 -30.523 1.00 84.06 174 ILE A C 1
ATOM 1343 O O . ILE A 1 174 ? 10.649 -12.503 -29.887 1.00 84.06 174 ILE A O 1
ATOM 1347 N N . ILE A 1 175 ? 12.571 -13.667 -29.920 1.00 78.25 175 ILE A N 1
ATOM 1348 C CA . ILE A 1 175 ? 12.653 -13.851 -28.465 1.00 78.25 175 ILE A CA 1
ATOM 1349 C C . ILE A 1 175 ? 12.727 -12.490 -27.769 1.00 78.25 175 ILE A C 1
ATOM 1351 O O . ILE A 1 175 ? 12.005 -12.253 -26.802 1.00 78.25 175 ILE A O 1
ATOM 1355 N N . TYR A 1 176 ? 13.544 -11.578 -28.294 1.00 73.75 176 TYR A N 1
ATOM 1356 C CA . TYR A 1 176 ? 13.738 -10.257 -27.706 1.00 73.75 176 TYR A CA 1
ATOM 1357 C C . TYR A 1 176 ? 12.463 -9.406 -27.796 1.00 73.75 176 TYR A C 1
ATOM 1359 O O . TYR A 1 176 ? 11.992 -8.898 -26.782 1.00 73.75 176 TYR A O 1
ATOM 1367 N N . ALA A 1 177 ? 11.817 -9.383 -28.967 1.00 75.44 177 ALA A N 1
ATOM 1368 C CA . ALA A 1 177 ? 10.537 -8.697 -29.146 1.00 75.44 177 ALA A CA 1
ATOM 1369 C C . ALA A 1 177 ? 9.447 -9.236 -28.195 1.00 75.44 177 ALA A C 1
ATOM 1371 O O . ALA A 1 177 ? 8.704 -8.469 -27.585 1.00 75.44 177 ALA A O 1
ATOM 1372 N N . SER A 1 178 ? 9.369 -10.562 -28.010 1.00 79.06 178 SER A N 1
ATOM 1373 C CA . SER A 1 178 ? 8.400 -11.165 -27.082 1.00 79.06 178 SER A CA 1
ATOM 1374 C C . SER A 1 178 ? 8.648 -10.769 -25.621 1.00 79.06 178 SER A C 1
ATOM 1376 O O . SER A 1 178 ? 7.696 -10.535 -24.872 1.00 79.06 178 SER A O 1
ATOM 1378 N N . PHE A 1 179 ? 9.918 -10.637 -25.227 1.00 80.50 179 PHE A N 1
ATOM 1379 C CA . PHE A 1 179 ? 10.312 -10.206 -23.891 1.00 80.50 179 PHE A CA 1
ATOM 1380 C C . PHE A 1 179 ? 9.923 -8.746 -23.626 1.00 80.50 179 PHE A C 1
ATOM 1382 O O . PHE A 1 179 ? 9.337 -8.457 -22.584 1.00 80.50 179 PHE A O 1
ATOM 1389 N N . GLU A 1 180 ? 10.174 -7.835 -24.567 1.00 77.31 180 GLU A N 1
ATOM 1390 C CA . GLU A 1 180 ? 9.831 -6.413 -24.418 1.00 77.31 180 GLU A CA 1
ATOM 1391 C C . GLU A 1 180 ? 8.328 -6.171 -24.337 1.00 77.31 180 GLU A C 1
ATOM 1393 O O . GLU A 1 180 ? 7.857 -5.397 -23.496 1.00 77.31 180 GLU A O 1
ATOM 1398 N N . VAL A 1 181 ? 7.556 -6.880 -25.161 1.00 83.12 181 VAL A N 1
ATOM 1399 C CA . VAL A 1 181 ? 6.093 -6.838 -25.116 1.00 83.12 181 VAL A CA 1
ATOM 1400 C C . VAL A 1 181 ? 5.597 -7.329 -23.755 1.00 83.12 181 VAL A C 1
ATOM 1402 O O . VAL A 1 181 ? 4.800 -6.648 -23.104 1.00 83.12 181 VAL A O 1
ATOM 1405 N N . ALA A 1 182 ? 6.103 -8.469 -23.272 1.00 82.94 182 ALA A N 1
ATOM 1406 C CA . ALA A 1 182 ? 5.743 -8.997 -21.958 1.00 82.94 182 ALA A CA 1
ATOM 1407 C C . ALA A 1 182 ? 6.116 -8.027 -20.824 1.00 82.94 182 ALA A C 1
ATOM 1409 O O . ALA A 1 182 ? 5.289 -7.750 -19.951 1.00 82.94 182 ALA A O 1
ATOM 1410 N N . ALA A 1 183 ? 7.323 -7.458 -20.856 1.00 79.88 183 ALA A N 1
ATOM 1411 C CA . ALA A 1 183 ? 7.784 -6.478 -19.878 1.00 79.88 183 ALA A CA 1
ATOM 1412 C C . ALA A 1 183 ? 6.897 -5.222 -19.875 1.00 79.88 183 ALA A C 1
ATOM 1414 O O . ALA A 1 183 ? 6.490 -4.756 -18.809 1.00 79.88 183 ALA A O 1
ATOM 1415 N N . THR A 1 184 ? 6.507 -4.730 -21.053 1.00 83.62 184 THR A N 1
ATOM 1416 C CA . THR A 1 184 ? 5.586 -3.595 -21.202 1.00 83.62 184 THR A CA 1
ATOM 1417 C C . THR A 1 184 ? 4.230 -3.887 -20.560 1.00 83.62 184 THR A C 1
ATOM 1419 O O . THR A 1 184 ? 3.733 -3.078 -19.772 1.00 83.62 184 THR A O 1
ATOM 1422 N N . PHE A 1 185 ? 3.644 -5.063 -20.815 1.00 87.56 185 PHE A N 1
ATOM 1423 C CA . PHE A 1 185 ? 2.377 -5.464 -20.193 1.00 87.56 185 PHE A CA 1
ATOM 1424 C C . PHE A 1 185 ? 2.483 -5.598 -18.671 1.00 87.56 185 PHE A C 1
ATOM 1426 O O . PHE A 1 185 ? 1.589 -5.140 -17.953 1.00 87.56 185 PHE A O 1
ATOM 1433 N N . VAL A 1 186 ? 3.574 -6.174 -18.161 1.00 85.69 186 VAL A N 1
ATOM 1434 C CA . VAL A 1 186 ? 3.820 -6.297 -16.716 1.00 85.69 186 VAL A CA 1
ATOM 1435 C C . VAL A 1 186 ? 3.921 -4.915 -16.064 1.00 85.69 186 VAL A C 1
ATOM 1437 O O . VAL A 1 186 ? 3.280 -4.672 -15.039 1.00 85.69 186 VAL A O 1
ATOM 1440 N N . LEU A 1 187 ? 4.658 -3.981 -16.668 1.00 82.31 187 LEU A N 1
ATOM 1441 C CA . LEU A 1 187 ? 4.804 -2.611 -16.165 1.00 82.31 187 LEU A CA 1
ATOM 1442 C C . LEU A 1 187 ? 3.491 -1.826 -16.223 1.00 82.31 187 LEU A C 1
ATOM 1444 O O . LEU A 1 187 ? 3.160 -1.120 -15.269 1.00 82.31 187 LEU A O 1
ATOM 1448 N N . ALA A 1 188 ? 2.703 -1.986 -17.288 1.00 84.81 188 ALA A N 1
ATOM 1449 C CA . ALA A 1 188 ? 1.383 -1.372 -17.405 1.00 84.81 188 ALA A CA 1
ATOM 1450 C C . ALA A 1 188 ? 0.405 -1.925 -16.354 1.00 84.81 188 ALA A C 1
ATOM 1452 O O . ALA A 1 188 ? -0.257 -1.159 -15.646 1.00 84.81 188 ALA A O 1
ATOM 1453 N N . GLY A 1 189 ? 0.353 -3.252 -16.190 1.00 86.94 189 GLY A N 1
ATOM 1454 C CA . GLY A 1 189 ? -0.460 -3.909 -15.167 1.00 86.94 189 GLY A CA 1
ATOM 1455 C C . GLY A 1 189 ? -0.079 -3.448 -13.762 1.00 86.94 189 GLY A C 1
ATOM 1456 O O . GLY A 1 189 ? -0.941 -3.110 -12.945 1.00 86.94 189 GLY A O 1
ATOM 1457 N N . ARG A 1 190 ? 1.222 -3.325 -13.505 1.00 83.62 190 ARG A N 1
ATOM 1458 C CA . ARG A 1 190 ? 1.752 -2.772 -12.265 1.00 83.62 190 ARG A CA 1
ATOM 1459 C C . ARG A 1 190 ? 1.367 -1.307 -12.058 1.00 83.62 190 ARG A C 1
ATOM 1461 O O . ARG A 1 190 ? 0.925 -0.956 -10.966 1.00 83.62 190 ARG A O 1
ATOM 1468 N N . PHE A 1 191 ? 1.502 -0.454 -13.070 1.00 85.06 191 PHE A N 1
ATOM 1469 C CA . PHE A 1 191 ? 1.103 0.951 -12.986 1.00 85.06 191 PHE A CA 1
ATOM 1470 C C . PHE A 1 191 ? -0.375 1.081 -12.593 1.00 85.06 191 PHE A C 1
ATOM 1472 O O . PHE A 1 191 ? -0.713 1.830 -11.671 1.00 85.06 191 PHE A O 1
ATOM 1479 N N . ILE A 1 192 ? -1.251 0.294 -13.228 1.00 87.88 192 ILE A N 1
ATOM 1480 C CA . ILE A 1 192 ? -2.682 0.235 -12.901 1.00 87.88 192 ILE A CA 1
ATOM 1481 C C . ILE A 1 192 ? -2.888 -0.242 -11.459 1.00 87.88 192 ILE A C 1
ATOM 1483 O O . ILE A 1 192 ? -3.686 0.348 -10.725 1.00 87.88 192 ILE A O 1
ATOM 1487 N N . TYR A 1 193 ? -2.167 -1.284 -11.038 1.00 85.25 193 TYR A N 1
ATOM 1488 C CA . TYR A 1 193 ? -2.247 -1.828 -9.685 1.00 85.25 193 TYR A CA 1
ATOM 1489 C C . TYR A 1 193 ? -1.878 -0.784 -8.623 1.00 85.25 193 TYR A C 1
ATOM 1491 O O . TYR A 1 193 ? -2.682 -0.518 -7.726 1.00 85.25 193 TYR A O 1
ATOM 1499 N N . ILE A 1 194 ? -0.715 -0.136 -8.753 1.00 81.88 194 ILE A N 1
ATOM 1500 C CA . ILE A 1 194 ? -0.268 0.901 -7.810 1.00 81.88 194 ILE A CA 1
ATOM 1501 C C . ILE A 1 194 ? -1.263 2.069 -7.816 1.00 81.88 194 ILE A C 1
ATOM 1503 O O . ILE A 1 194 ? -1.615 2.575 -6.755 1.00 81.88 194 ILE A O 1
ATOM 1507 N N . ARG A 1 195 ? -1.828 2.436 -8.977 1.00 86.75 195 ARG A N 1
ATOM 1508 C CA . ARG A 1 195 ? -2.731 3.595 -9.097 1.00 86.75 195 ARG A CA 1
ATOM 1509 C C . ARG A 1 195 ? -4.041 3.337 -8.367 1.00 86.75 195 ARG A C 1
ATOM 1511 O O . ARG A 1 195 ? -4.543 4.211 -7.661 1.00 86.75 195 ARG A O 1
ATOM 1518 N N . LYS A 1 196 ? -4.589 2.126 -8.510 1.00 86.81 196 LYS A N 1
ATOM 1519 C CA . LYS A 1 196 ? -5.779 1.694 -7.766 1.00 86.81 196 LYS A CA 1
ATOM 1520 C C . LYS A 1 196 ? -5.527 1.739 -6.259 1.00 86.81 196 LYS A C 1
ATOM 1522 O O . LYS A 1 196 ? -6.353 2.285 -5.533 1.00 86.81 196 LYS A O 1
ATOM 1527 N N . ARG A 1 197 ? -4.382 1.226 -5.796 1.00 82.88 197 ARG A N 1
ATOM 1528 C CA . ARG A 1 197 ? -4.007 1.242 -4.371 1.00 82.88 197 ARG A CA 1
ATOM 1529 C C . ARG A 1 197 ? -3.800 2.657 -3.836 1.00 82.88 197 ARG A C 1
ATOM 1531 O O . ARG A 1 197 ? -4.336 2.977 -2.780 1.00 82.88 197 ARG A O 1
ATOM 1538 N N . SER A 1 198 ? -3.118 3.514 -4.594 1.00 83.31 198 SER A N 1
ATOM 1539 C CA . SER A 1 198 ? -2.933 4.928 -4.264 1.00 83.31 198 SER A CA 1
ATOM 1540 C C . SER A 1 198 ? -4.264 5.632 -4.059 1.00 83.31 198 SER A C 1
ATOM 1542 O O . SER A 1 198 ? -4.432 6.348 -3.081 1.00 83.31 198 SER A O 1
ATOM 1544 N N . LYS A 1 199 ? -5.227 5.411 -4.961 1.00 87.50 199 LYS A N 1
ATOM 1545 C CA . LYS A 1 199 ? -6.544 6.043 -4.873 1.00 87.50 199 LYS A CA 1
ATOM 1546 C C . LYS A 1 199 ? -7.284 5.638 -3.599 1.00 87.50 199 LYS A C 1
ATOM 1548 O O . LYS A 1 199 ? -7.859 6.501 -2.948 1.00 87.50 199 LYS A O 1
ATOM 1553 N N . ILE A 1 200 ? -7.247 4.352 -3.243 1.00 83.81 200 ILE A N 1
ATOM 1554 C CA . ILE A 1 200 ? -7.875 3.840 -2.016 1.00 83.81 200 ILE A CA 1
ATOM 1555 C C . ILE A 1 200 ? -7.241 4.491 -0.782 1.00 83.81 200 ILE A C 1
ATOM 1557 O O . ILE A 1 200 ? -7.965 4.984 0.075 1.00 83.81 200 ILE A O 1
ATOM 1561 N N . MET A 1 201 ? -5.906 4.554 -0.728 1.00 81.12 201 MET A N 1
ATOM 1562 C CA . MET A 1 201 ? -5.179 5.211 0.365 1.00 81.12 201 MET A CA 1
ATOM 1563 C C . MET A 1 201 ? -5.569 6.681 0.497 1.00 81.12 201 MET A C 1
ATOM 1565 O O . MET A 1 201 ? -5.923 7.123 1.585 1.00 81.12 201 MET A O 1
ATOM 1569 N N . CYS A 1 202 ? -5.563 7.429 -0.609 1.00 84.69 202 CYS A N 1
ATOM 1570 C CA . CYS A 1 202 ? -5.926 8.842 -0.590 1.00 84.69 202 CYS A CA 1
ATOM 1571 C C . CYS A 1 202 ? -7.375 9.062 -0.147 1.00 84.69 202 CYS A C 1
ATOM 1573 O O . CYS A 1 202 ? -7.632 9.972 0.629 1.00 84.69 202 CYS A O 1
ATOM 1575 N N . GLN A 1 203 ? -8.315 8.225 -0.598 1.00 86.62 203 GLN A N 1
ATOM 1576 C CA . GLN A 1 203 ? -9.714 8.306 -0.169 1.00 86.62 203 GLN A CA 1
ATOM 1577 C C . GLN A 1 203 ? -9.871 8.042 1.327 1.00 86.62 203 GLN A C 1
ATOM 1579 O O . GLN A 1 203 ? -10.664 8.705 1.988 1.00 86.62 203 GLN A O 1
ATOM 1584 N N . LEU A 1 204 ? -9.120 7.081 1.858 1.00 82.50 204 LEU A N 1
ATOM 1585 C CA . LEU A 1 204 ? -9.187 6.723 3.265 1.00 82.50 204 LEU A CA 1
ATOM 1586 C C . LEU A 1 204 ? -8.592 7.831 4.148 1.00 82.50 204 LEU A C 1
ATOM 1588 O O . LEU A 1 204 ? -9.232 8.247 5.107 1.00 82.50 204 LEU A O 1
ATOM 1592 N N . TRP A 1 205 ? -7.457 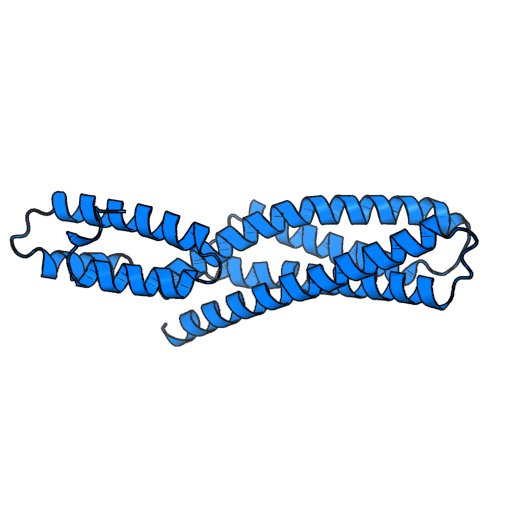8.412 3.758 1.00 81.31 205 TRP A N 1
ATOM 1593 C CA . TRP A 1 205 ? -6.882 9.573 4.449 1.00 81.31 205 TRP A CA 1
ATOM 1594 C C . TRP A 1 205 ? -7.719 10.843 4.316 1.00 81.31 205 TRP A C 1
ATOM 1596 O O . TRP A 1 205 ? -7.789 11.627 5.257 1.00 81.31 205 TRP A O 1
ATOM 1606 N N . GLN A 1 206 ? -8.396 11.037 3.182 1.00 86.31 206 GLN A N 1
ATOM 1607 C CA . GLN A 1 206 ? -9.338 12.141 3.023 1.00 86.31 206 GLN A CA 1
ATOM 1608 C C . GLN A 1 206 ? -10.505 12.017 4.009 1.00 86.31 206 GLN A C 1
ATOM 1610 O O . GLN A 1 206 ? -10.878 13.018 4.604 1.00 86.31 206 GLN A O 1
ATOM 1615 N N . LYS A 1 207 ? -11.042 10.806 4.221 1.00 84.12 207 LYS A N 1
ATOM 1616 C CA . LYS A 1 207 ? -12.087 10.567 5.230 1.00 84.12 207 LYS A CA 1
ATOM 1617 C C . LYS A 1 207 ? -11.603 10.839 6.654 1.00 84.12 207 LYS A C 1
ATOM 1619 O O . LYS A 1 207 ? -12.367 11.373 7.447 1.00 84.12 207 LYS A O 1
ATOM 1624 N N . VAL A 1 208 ? -10.365 10.456 6.977 1.00 83.12 208 VAL A N 1
ATOM 1625 C CA . VAL A 1 208 ? -9.768 10.746 8.292 1.00 83.12 208 VAL A CA 1
ATOM 1626 C C . VAL A 1 208 ? -9.682 12.258 8.495 1.00 83.12 208 VAL A C 1
ATOM 1628 O O . VAL A 1 208 ? -10.230 12.765 9.460 1.00 83.12 208 VAL A O 1
ATOM 1631 N N . ALA A 1 209 ? -9.128 12.987 7.524 1.00 81.81 209 ALA A N 1
ATOM 1632 C CA . ALA A 1 209 ? -8.972 14.440 7.609 1.00 81.81 209 ALA A CA 1
ATOM 1633 C C . ALA A 1 209 ? -10.295 15.227 7.670 1.00 81.81 209 ALA A C 1
ATOM 1635 O O . ALA A 1 209 ? -10.285 16.381 8.078 1.00 81.81 209 ALA A O 1
ATOM 1636 N N . THR A 1 210 ? -11.417 14.654 7.219 1.00 83.75 210 THR A N 1
ATOM 1637 C CA . THR A 1 210 ? -12.746 15.286 7.333 1.00 83.75 210 THR A CA 1
ATOM 1638 C C . THR A 1 210 ? -13.468 14.971 8.640 1.00 83.75 210 THR A C 1
ATOM 1640 O O . THR A 1 210 ? -14.478 15.607 8.922 1.00 83.75 210 THR A O 1
ATOM 1643 N N . ASN A 1 211 ? -13.010 13.955 9.374 1.00 72.75 211 ASN A N 1
ATOM 1644 C CA . ASN A 1 211 ? -13.624 13.497 10.620 1.00 72.75 211 ASN A CA 1
ATOM 1645 C C . ASN A 1 211 ? -12.857 13.964 11.874 1.00 72.75 211 ASN A C 1
ATOM 1647 O O . ASN A 1 211 ? -13.351 13.727 12.976 1.00 72.75 211 ASN A O 1
ATOM 1651 N N . ASP A 1 212 ? -11.690 14.589 11.688 1.00 58.84 212 ASP A N 1
ATOM 1652 C CA . ASP A 1 212 ? -10.932 15.335 12.705 1.00 58.84 212 ASP A CA 1
ATOM 1653 C C . ASP A 1 212 ? -11.421 16.794 12.787 1.00 58.84 212 ASP A C 1
ATOM 1655 O O . ASP A 1 212 ? -11.516 17.324 13.918 1.00 58.84 212 ASP A O 1
#

Organism: Tatumella citrea (NCBI:txid53336)

Sequence (212 aa):
MSEMTDLPEAVRNYLDSLSYELRFERKYAAEICDEIGNHFYDALACSTAPDSDNTARQLTREFGSPQFLAADFAAILMTRKLRNSLFIDLSIMVAIGLAVINCLSASKEGLAVLFACISGAVTWGALLWIQIKGLNGSKLYHWLCTPMIASHITSLFLALALLRDCCFTVHTSIIYASFEVAATFVLAGRFIYIRKRSKIMCQLWQKVATND

Radius of gyration: 23.31 Å; chains: 1; bounding box: 53×34×73 Å

Secondary structure (DSSP, 8-state):
--SGGGS-HHHHHHHHHHHHHGGGGHHHHHHHHHHHHHHHHHHHHT---S-HHHHHHHHHHHT--HHHHHHHHHHHHHHHHHHHHHHHHHHHHHHHHHHHHHHHTT-S-THHHHHHHHHHHHHHHHHHHHHHHT--HHHHHHHHHHHHHHHHHHHHHHHHHHHHHHHH---S-HHHHHHHHHHHHHHHHHHHHHHHHHHHHHHHHHHHHHH-